Protein AF-A0A454VXP0-F1 (afdb_monomer)

pLDDT: mean 91.27, std 7.55, range [53.75, 98.75]

Secondary structure (DSSP, 8-state):
-HHHHTTPPEEEE--SS--BTTS--EE-S--TTS----EE--TTS--TTTTSTTEEEEEEE-GGGPBPTT--B-TTT--EEEE--BTTBPEEEEETTTEEEEE-SHHHHHHHHHHHHHHHHHH-TT--HHHHHHHHHHTSB-----S-TT--B-SSSBTTTBT-B--HHHHTT--PPPSS------------TT----------S--SPPPTT---------S-GGG-EEEEE-TTS-EEEEEE--

Structure (mmCIF, N/CA/C/O backbone):
data_AF-A0A454VXP0-F1
#
_entry.id   AF-A0A454VXP0-F1
#
loop_
_atom_site.group_PDB
_atom_site.id
_atom_site.type_symbol
_atom_site.label_atom_id
_atom_site.label_alt_id
_atom_site.label_comp_id
_atom_site.label_asym_id
_atom_site.label_entity_id
_atom_site.label_seq_id
_atom_site.pdbx_PDB_ins_code
_atom_site.Cartn_x
_atom_site.Cartn_y
_atom_site.Cartn_z
_atom_site.occupancy
_atom_site.B_iso_or_equiv
_atom_site.auth_seq_id
_atom_site.auth_comp_id
_atom_site.auth_asym_id
_atom_site.auth_atom_id
_atom_site.pdbx_PDB_model_num
ATOM 1 N N . GLU A 1 1 ? 8.766 -18.259 -0.118 1.00 77.62 1 GLU A N 1
ATOM 2 C CA . GLU A 1 1 ? 8.504 -19.615 0.426 1.00 77.62 1 GLU A CA 1
ATOM 3 C C . GLU A 1 1 ? 9.045 -19.854 1.839 1.00 77.62 1 GLU A C 1
ATOM 5 O O . GLU A 1 1 ? 8.234 -19.842 2.751 1.00 77.62 1 GLU A O 1
ATOM 10 N N . TYR A 1 2 ? 10.356 -20.029 2.088 1.00 86.75 2 TYR A N 1
ATOM 11 C CA . TYR A 1 2 ? 10.836 -20.343 3.456 1.00 86.75 2 TYR A CA 1
ATOM 12 C C . TYR A 1 2 ? 10.464 -19.274 4.499 1.00 86.75 2 TYR A C 1
ATOM 14 O O . TYR A 1 2 ? 9.885 -19.603 5.529 1.00 86.75 2 TYR A O 1
ATOM 22 N N . ALA A 1 3 ? 10.766 -17.998 4.228 1.00 87.19 3 ALA A N 1
ATOM 23 C CA . ALA A 1 3 ? 10.451 -16.898 5.146 1.00 87.19 3 ALA A CA 1
ATOM 24 C C . ALA A 1 3 ? 8.933 -16.751 5.372 1.00 87.19 3 ALA A C 1
ATOM 26 O O . ALA A 1 3 ? 8.483 -16.619 6.508 1.00 87.19 3 ALA A O 1
ATOM 27 N N . GLU A 1 4 ? 8.148 -16.884 4.302 1.00 88.25 4 GLU A N 1
ATOM 28 C CA . GLU A 1 4 ? 6.681 -16.854 4.339 1.00 88.25 4 GLU A CA 1
ATOM 29 C C . GLU A 1 4 ? 6.106 -17.987 5.199 1.00 88.25 4 GLU A C 1
ATOM 31 O O . GLU A 1 4 ? 5.281 -17.747 6.077 1.00 88.25 4 GLU A O 1
ATOM 36 N N . GLY A 1 5 ? 6.632 -19.209 5.058 1.00 87.50 5 GLY A N 1
ATOM 37 C CA . GLY A 1 5 ? 6.280 -20.350 5.909 1.00 87.50 5 GLY A CA 1
ATOM 38 C C . GLY A 1 5 ? 6.710 -20.201 7.375 1.00 87.50 5 GLY A C 1
ATOM 39 O O . GLY A 1 5 ? 6.268 -20.972 8.226 1.00 87.50 5 GLY A O 1
ATOM 40 N N . LYS A 1 6 ? 7.558 -19.215 7.693 1.00 91.88 6 LYS A N 1
ATOM 41 C CA . LYS A 1 6 ? 7.925 -18.820 9.063 1.00 91.88 6 LYS A CA 1
ATOM 42 C C . LYS A 1 6 ? 7.152 -17.594 9.562 1.00 91.88 6 LYS A C 1
ATOM 44 O O . LYS A 1 6 ? 7.479 -17.083 10.628 1.00 91.88 6 LYS A O 1
ATOM 49 N N . GLY A 1 7 ? 6.135 -17.140 8.827 1.00 91.69 7 GLY A N 1
ATOM 50 C CA . GLY A 1 7 ? 5.299 -16.005 9.219 1.00 91.69 7 GLY A CA 1
ATOM 51 C C . GLY A 1 7 ? 5.859 -14.638 8.820 1.00 91.69 7 GLY A C 1
ATOM 52 O O . GLY A 1 7 ? 5.381 -13.626 9.321 1.00 91.69 7 GLY A O 1
ATOM 53 N N . SER A 1 8 ? 6.857 -14.576 7.932 1.00 94.75 8 SER A N 1
ATOM 54 C CA . SER A 1 8 ? 7.420 -13.311 7.450 1.00 94.75 8 SER A CA 1
ATOM 55 C C . SER A 1 8 ? 6.786 -12.894 6.122 1.00 94.75 8 SER A C 1
ATOM 57 O O . SER A 1 8 ? 6.767 -13.671 5.168 1.00 94.75 8 SER A O 1
ATOM 59 N N . LEU A 1 9 ? 6.254 -11.672 6.066 1.00 96.38 9 LEU A N 1
ATOM 60 C CA . LEU A 1 9 ? 5.803 -11.042 4.828 1.00 96.38 9 LEU A CA 1
ATOM 61 C C . LEU A 1 9 ? 6.921 -10.166 4.261 1.00 96.38 9 LEU A C 1
ATOM 63 O O . LEU A 1 9 ? 7.476 -9.326 4.971 1.00 96.38 9 LEU A O 1
ATOM 67 N N . GLN A 1 10 ? 7.212 -10.316 2.969 1.00 97.31 10 GLN A N 1
ATOM 68 C CA . GLN A 1 10 ? 8.204 -9.489 2.290 1.00 97.31 10 GLN A CA 1
ATOM 69 C C . GLN A 1 10 ? 7.513 -8.363 1.534 1.00 97.31 10 GLN A C 1
ATOM 71 O O . GLN A 1 10 ? 6.583 -8.606 0.773 1.00 97.31 10 GLN A O 1
ATOM 76 N N . VAL A 1 11 ? 8.001 -7.141 1.721 1.00 98.06 11 VAL A N 1
ATOM 77 C CA . VAL A 1 11 ? 7.520 -5.942 1.033 1.00 98.06 11 VAL A CA 1
ATOM 78 C C . VAL A 1 11 ? 8.701 -5.335 0.291 1.00 98.06 11 VAL A C 1
ATOM 80 O O . VAL A 1 11 ? 9.737 -5.067 0.903 1.00 98.06 11 VAL A O 1
ATOM 83 N N . ALA A 1 12 ? 8.565 -5.148 -1.017 1.00 98.12 12 ALA A N 1
ATOM 84 C CA . ALA A 1 12 ? 9.640 -4.689 -1.879 1.00 98.12 12 ALA A CA 1
ATOM 85 C C . ALA A 1 12 ? 9.220 -3.485 -2.720 1.00 98.12 12 ALA A C 1
ATOM 87 O O . ALA A 1 12 ? 8.098 -3.368 -3.205 1.00 98.12 12 ALA A O 1
ATOM 88 N N . ALA A 1 13 ? 10.178 -2.590 -2.917 1.00 98.44 13 ALA A N 1
ATOM 89 C CA . ALA A 1 13 ? 10.044 -1.452 -3.802 1.00 98.44 13 ALA A CA 1
ATOM 90 C C . ALA A 1 13 ? 9.964 -1.924 -5.261 1.00 98.44 13 ALA A C 1
ATOM 92 O O . ALA A 1 13 ? 10.806 -2.707 -5.695 1.00 98.44 13 ALA A O 1
ATOM 93 N N . ALA A 1 14 ? 9.014 -1.403 -6.041 1.00 98.06 14 ALA A N 1
ATOM 94 C CA . ALA A 1 14 ? 8.911 -1.726 -7.468 1.00 98.06 14 ALA A CA 1
ATOM 95 C C . ALA A 1 14 ? 10.095 -1.191 -8.300 1.00 98.06 14 ALA A C 1
ATOM 97 O O . ALA A 1 14 ? 10.360 -1.688 -9.390 1.00 98.06 14 ALA A O 1
ATOM 98 N N . GLY A 1 15 ? 10.793 -0.162 -7.807 1.00 97.50 15 GLY A N 1
ATOM 99 C CA . GLY A 1 15 ? 11.932 0.477 -8.470 1.00 97.50 15 GLY A CA 1
ATOM 100 C C . GLY A 1 15 ? 11.607 1.865 -9.034 1.00 97.50 15 GLY A C 1
ATOM 101 O O . GLY A 1 15 ? 10.446 2.257 -9.160 1.00 97.50 15 GLY A O 1
ATOM 102 N N . ASN A 1 16 ? 12.657 2.630 -9.351 1.00 97.00 16 ASN A N 1
ATOM 103 C CA . ASN A 1 16 ? 12.579 4.074 -9.617 1.00 97.00 16 ASN A CA 1
ATOM 104 C C . ASN A 1 16 ? 12.975 4.458 -11.058 1.00 97.00 16 ASN A C 1
ATOM 106 O O . ASN A 1 16 ? 13.600 5.497 -11.273 1.00 97.00 16 ASN A O 1
ATOM 110 N N . SER A 1 17 ? 12.653 3.615 -12.040 1.00 94.12 17 SER A N 1
ATOM 111 C CA . SER A 1 17 ? 13.077 3.782 -13.439 1.00 94.12 17 SER A CA 1
ATOM 112 C C . SER A 1 17 ? 11.934 4.128 -14.397 1.00 94.12 17 SER A C 1
ATOM 114 O O . SER A 1 17 ? 12.169 4.232 -15.598 1.00 94.12 17 SER A O 1
ATOM 116 N N . ASN A 1 18 ? 10.706 4.317 -13.893 1.00 95.62 18 ASN A N 1
ATOM 117 C CA . ASN A 1 18 ? 9.487 4.493 -14.693 1.00 95.62 18 ASN A CA 1
ATOM 118 C C . ASN A 1 18 ? 9.337 3.383 -15.752 1.00 95.62 18 ASN A C 1
ATOM 120 O O . ASN A 1 18 ? 8.937 3.635 -16.890 1.00 95.62 18 ASN A O 1
ATOM 124 N N . TYR A 1 19 ? 9.714 2.164 -15.368 1.00 93.81 19 TYR A N 1
ATOM 125 C CA . TYR A 1 19 ? 9.777 0.995 -16.234 1.00 93.81 19 TYR A CA 1
ATOM 126 C C . TYR A 1 19 ? 8.509 0.143 -16.109 1.00 93.81 19 TYR A C 1
ATOM 128 O O . TYR A 1 19 ? 7.967 0.010 -15.010 1.00 93.81 19 TYR A O 1
ATOM 136 N N . ASP A 1 20 ? 8.050 -0.429 -17.229 1.00 95.12 20 ASP A N 1
ATOM 137 C CA . ASP A 1 20 ? 6.927 -1.373 -17.256 1.00 95.12 20 ASP A CA 1
ATOM 138 C C . ASP A 1 20 ? 7.434 -2.796 -16.980 1.00 95.12 20 ASP A C 1
ATOM 140 O O . ASP A 1 20 ? 7.922 -3.487 -17.876 1.00 95.12 20 ASP A O 1
ATOM 144 N N . LEU A 1 21 ? 7.313 -3.236 -15.729 1.00 94.62 21 LEU A N 1
ATOM 145 C CA . LEU A 1 21 ? 7.716 -4.567 -15.278 1.00 94.62 21 LEU A CA 1
ATOM 146 C C . LEU A 1 21 ? 6.912 -5.685 -15.960 1.00 94.62 21 LEU A C 1
ATOM 148 O O . LEU A 1 21 ? 7.423 -6.796 -16.111 1.00 94.62 21 LEU A O 1
ATOM 152 N N . ALA A 1 22 ? 5.688 -5.390 -16.419 1.00 93.81 22 ALA A N 1
ATOM 153 C CA . ALA A 1 22 ? 4.828 -6.356 -17.097 1.00 93.81 22 ALA A CA 1
ATOM 154 C C . ALA A 1 22 ? 5.147 -6.502 -18.596 1.00 93.81 22 ALA A C 1
ATOM 156 O O . ALA A 1 22 ? 4.713 -7.475 -19.211 1.00 93.81 22 ALA A O 1
ATOM 157 N N . ASN A 1 23 ? 5.887 -5.565 -19.199 1.00 91.50 23 ASN A N 1
ATOM 158 C CA . ASN A 1 23 ? 6.225 -5.579 -20.627 1.00 91.50 23 ASN A CA 1
ATOM 159 C C . ASN A 1 23 ? 7.696 -5.205 -20.852 1.00 91.50 23 ASN A C 1
ATOM 161 O O . ASN A 1 23 ? 8.014 -4.200 -21.497 1.00 91.50 23 ASN A O 1
ATOM 165 N N . LYS A 1 24 ? 8.607 -6.033 -20.332 1.00 88.25 24 LYS A N 1
ATOM 166 C CA . LYS A 1 24 ? 10.049 -5.816 -20.486 1.00 88.25 24 LYS A CA 1
ATOM 167 C C . LYS A 1 24 ? 10.479 -6.089 -21.926 1.00 88.25 24 LYS A C 1
ATOM 169 O O . LYS A 1 24 ? 10.074 -7.089 -22.518 1.00 88.25 24 LYS A O 1
ATOM 174 N N . THR A 1 25 ? 11.302 -5.206 -22.487 1.00 85.12 25 THR A N 1
ATOM 175 C CA . THR A 1 25 ? 11.750 -5.313 -23.891 1.00 85.12 25 THR A CA 1
ATOM 176 C C . THR A 1 25 ? 13.249 -5.108 -24.053 1.00 85.12 25 THR A C 1
ATOM 178 O O . THR A 1 25 ? 13.915 -5.898 -24.720 1.00 85.12 25 THR A O 1
ATOM 181 N N . THR A 1 26 ? 13.803 -4.084 -23.409 1.00 86.38 26 THR A N 1
ATOM 182 C CA . THR A 1 26 ? 15.213 -3.719 -23.562 1.00 86.38 26 THR A CA 1
ATOM 183 C C . THR A 1 26 ? 15.815 -3.329 -22.220 1.00 86.38 26 THR A C 1
ATOM 185 O O . THR A 1 26 ? 15.165 -2.660 -21.415 1.00 86.38 26 THR A O 1
ATOM 188 N N . ASP A 1 27 ? 17.067 -3.726 -22.012 1.00 84.38 27 ASP A N 1
ATOM 189 C CA . ASP A 1 27 ? 17.951 -3.238 -20.958 1.00 84.38 27 ASP A CA 1
ATOM 190 C C . ASP A 1 27 ? 19.165 -2.570 -21.612 1.00 84.38 27 ASP A C 1
ATOM 192 O O . ASP A 1 27 ? 19.830 -3.149 -22.473 1.00 84.38 27 ASP A O 1
ATOM 196 N N . THR A 1 28 ? 19.413 -1.321 -21.233 1.00 86.44 28 THR A N 1
ATOM 197 C CA . THR A 1 28 ? 20.521 -0.494 -21.731 1.00 86.44 28 THR A CA 1
ATOM 198 C C . THR A 1 28 ? 21.449 -0.033 -20.612 1.00 86.44 28 THR A C 1
ATOM 200 O O . THR A 1 28 ? 22.389 0.710 -20.876 1.00 86.44 28 THR A O 1
ATOM 203 N N .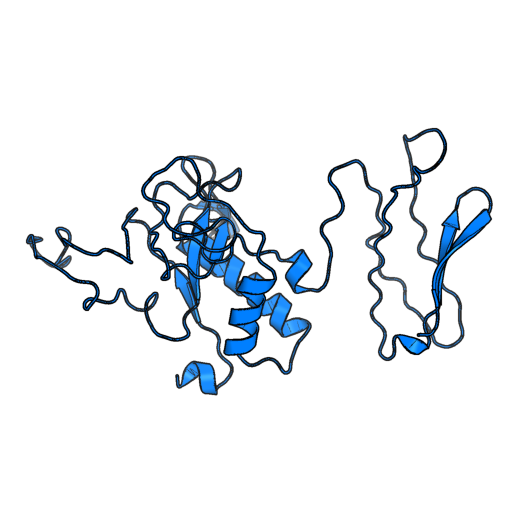 ALA A 1 29 ? 21.155 -0.394 -19.361 1.00 84.88 29 ALA A N 1
ATOM 204 C CA . ALA A 1 29 ? 21.832 0.130 -18.176 1.00 84.88 29 ALA A CA 1
ATOM 205 C C . ALA A 1 29 ? 22.891 -0.832 -17.629 1.00 84.88 29 ALA A C 1
ATOM 207 O O . ALA A 1 29 ? 23.720 -0.441 -16.811 1.00 84.88 29 ALA A O 1
ATOM 208 N N . SER A 1 30 ? 22.871 -2.080 -18.090 1.00 84.62 30 SER A N 1
ATOM 209 C CA . SER A 1 30 ? 23.723 -3.138 -17.572 1.00 84.62 30 SER A CA 1
ATOM 210 C C . SER A 1 30 ? 24.830 -3.560 -18.554 1.00 84.62 30 SER A C 1
ATOM 212 O O . SER A 1 30 ? 24.646 -3.495 -19.773 1.00 84.62 30 SER A O 1
ATOM 214 N N . PRO A 1 31 ? 25.926 -4.160 -18.060 1.00 87.19 31 PRO A N 1
ATOM 215 C CA . PRO A 1 31 ? 26.241 -4.304 -16.640 1.00 87.19 31 PRO A CA 1
ATOM 216 C C . PRO A 1 31 ? 26.643 -2.951 -16.030 1.00 87.19 31 PRO A C 1
ATOM 218 O O . PRO A 1 31 ? 27.123 -2.064 -16.728 1.00 87.19 31 PRO A O 1
ATOM 221 N N . ASN A 1 32 ? 26.405 -2.781 -14.731 1.00 83.31 32 ASN A N 1
ATOM 222 C CA . ASN A 1 32 ? 26.700 -1.540 -14.006 1.00 83.31 32 ASN A CA 1
ATOM 223 C C . ASN A 1 32 ? 28.115 -1.514 -13.395 1.00 83.31 32 ASN A C 1
ATOM 225 O O . ASN A 1 32 ? 28.460 -0.572 -12.685 1.00 83.31 32 ASN A O 1
ATOM 229 N N . ASP A 1 33 ? 28.920 -2.540 -13.670 1.00 89.25 33 ASP A N 1
ATOM 230 C CA . ASP A 1 33 ? 30.324 -2.674 -13.272 1.00 89.25 33 ASP A CA 1
ATOM 231 C C . ASP A 1 33 ? 31.306 -2.361 -14.420 1.00 89.25 33 ASP A C 1
ATOM 233 O O . ASP A 1 33 ? 32.522 -2.360 -14.224 1.00 89.25 33 ASP A O 1
ATOM 237 N N . SER A 1 34 ? 30.790 -2.105 -15.626 1.00 90.62 34 SER A N 1
ATOM 238 C CA . SER A 1 34 ? 31.565 -1.847 -16.841 1.00 90.62 34 SER A CA 1
ATOM 239 C C . SER A 1 34 ? 30.723 -1.060 -17.857 1.00 90.62 34 SER A C 1
ATOM 241 O O . SER A 1 34 ? 29.822 -0.319 -17.469 1.00 90.62 34 SER A O 1
ATOM 243 N N . THR A 1 35 ? 31.047 -1.119 -19.153 1.00 90.62 35 THR A N 1
ATOM 244 C CA . THR A 1 35 ? 30.302 -0.383 -20.183 1.00 90.62 35 THR A CA 1
ATOM 245 C C . THR A 1 35 ? 28.947 -1.046 -20.431 1.00 90.62 35 THR A C 1
ATOM 247 O O . THR A 1 35 ? 28.923 -2.201 -20.867 1.00 90.62 35 THR A O 1
ATOM 250 N N . PRO A 1 36 ? 27.825 -0.332 -20.227 1.00 91.56 36 PRO A N 1
ATOM 251 C CA . PRO A 1 36 ? 26.515 -0.885 -20.511 1.00 91.56 36 PRO A CA 1
ATOM 252 C C . PRO A 1 36 ? 26.361 -1.262 -21.982 1.00 91.56 36 PRO A C 1
ATOM 254 O O . PRO A 1 36 ? 26.823 -0.555 -22.881 1.00 91.56 36 PRO A O 1
ATOM 257 N N . VAL A 1 37 ? 25.669 -2.367 -22.230 1.00 89.94 37 VAL A N 1
ATOM 258 C CA . VAL A 1 37 ? 25.335 -2.845 -23.572 1.00 89.94 37 VAL A CA 1
ATOM 259 C C . VAL A 1 37 ? 23.829 -2.982 -23.703 1.00 89.94 37 VAL A C 1
ATOM 261 O O . VAL A 1 37 ? 23.143 -3.388 -22.767 1.00 89.94 37 VAL A O 1
ATOM 264 N N . THR A 1 38 ? 23.311 -2.667 -24.888 1.00 89.31 38 THR A N 1
ATOM 265 C CA . THR A 1 38 ? 21.891 -2.874 -25.183 1.00 89.31 38 THR A CA 1
ATOM 266 C C . THR A 1 38 ? 21.621 -4.358 -25.374 1.00 89.31 38 THR A C 1
ATOM 268 O O . THR A 1 38 ? 22.241 -5.002 -26.220 1.00 89.31 38 THR A O 1
ATOM 271 N N . ARG A 1 39 ? 20.672 -4.893 -24.612 1.00 87.75 39 ARG A N 1
ATOM 272 C CA . ARG A 1 39 ? 20.210 -6.276 -24.724 1.00 87.75 39 ARG A CA 1
ATOM 273 C C . ARG A 1 39 ? 18.689 -6.324 -24.749 1.00 87.75 39 ARG A C 1
ATOM 275 O O . ARG A 1 39 ? 18.022 -5.536 -24.080 1.00 87.75 39 ARG A O 1
ATOM 282 N N . THR A 1 40 ? 18.145 -7.280 -25.489 1.00 87.50 40 THR A N 1
ATOM 283 C CA . THR A 1 40 ? 16.721 -7.606 -25.415 1.00 87.50 40 THR A CA 1
ATOM 284 C C . THR A 1 40 ? 16.474 -8.430 -24.161 1.00 87.50 40 THR A C 1
ATOM 286 O O . THR A 1 40 ? 17.128 -9.452 -23.950 1.00 87.50 40 THR A O 1
ATOM 289 N N . ILE A 1 41 ? 15.526 -7.992 -23.342 1.00 87.94 41 ILE A N 1
ATOM 290 C CA . ILE A 1 41 ? 15.028 -8.758 -22.201 1.00 87.94 41 ILE A CA 1
ATOM 291 C C . ILE A 1 41 ? 13.554 -9.066 -22.408 1.00 87.94 41 ILE A C 1
ATOM 293 O O . ILE A 1 41 ? 12.850 -8.373 -23.135 1.00 87.94 41 ILE A O 1
ATOM 297 N N . THR A 1 42 ? 13.099 -10.137 -21.776 1.00 86.94 42 THR A N 1
ATOM 298 C CA . THR A 1 42 ? 11.688 -10.521 -21.741 1.00 86.94 42 THR A CA 1
ATOM 299 C C . THR A 1 42 ? 11.251 -10.613 -20.285 1.00 86.94 42 THR A C 1
ATOM 301 O O . THR A 1 42 ? 12.082 -10.531 -19.380 1.00 86.94 42 THR A O 1
ATOM 304 N N . ASN A 1 43 ? 9.969 -10.869 -20.042 1.00 85.06 43 ASN A N 1
ATOM 305 C CA . ASN A 1 43 ? 9.454 -11.095 -18.690 1.00 85.06 43 ASN A CA 1
ATOM 306 C C . ASN A 1 43 ? 10.032 -12.352 -18.008 1.00 85.06 43 ASN A C 1
ATOM 308 O O . ASN A 1 43 ? 9.811 -12.543 -16.819 1.00 85.06 43 ASN A O 1
ATOM 312 N N . ALA A 1 44 ? 10.799 -13.190 -18.721 1.00 84.44 44 ALA A N 1
ATOM 313 C CA . ALA A 1 44 ? 11.603 -14.242 -18.095 1.00 84.44 44 ALA A CA 1
ATOM 314 C C . ALA A 1 44 ? 12.742 -13.673 -17.223 1.00 84.44 44 ALA A C 1
ATOM 316 O O . ALA A 1 44 ? 13.243 -14.358 -16.335 1.00 84.44 44 ALA A O 1
ATOM 317 N N . CYS A 1 45 ? 13.157 -12.427 -17.472 1.00 85.44 45 CYS A N 1
ATOM 318 C CA . CYS A 1 45 ? 14.053 -11.681 -16.601 1.00 85.44 45 CYS A CA 1
ATOM 319 C C . CYS A 1 45 ? 13.212 -11.000 -15.515 1.00 85.44 45 CYS A C 1
ATOM 321 O O . CYS A 1 45 ? 12.571 -9.975 -15.758 1.00 85.44 45 CYS A O 1
ATOM 323 N N . ILE A 1 46 ? 13.172 -11.629 -14.344 1.00 87.50 46 ILE A N 1
ATOM 324 C CA . ILE A 1 46 ? 12.484 -11.104 -13.165 1.00 87.50 46 ILE A CA 1
ATOM 325 C C . ILE A 1 46 ? 13.387 -10.127 -12.404 1.00 87.50 46 ILE A C 1
ATOM 327 O O . ILE A 1 46 ? 14.578 -10.383 -12.216 1.00 87.50 46 ILE A O 1
ATOM 331 N N . ASP A 1 47 ? 12.813 -9.016 -11.961 1.00 89.06 47 ASP A N 1
ATOM 332 C CA . ASP A 1 47 ? 13.426 -8.019 -11.094 1.00 89.06 47 ASP A CA 1
ATOM 333 C C . ASP A 1 47 ? 13.299 -8.488 -9.641 1.00 89.06 47 ASP A C 1
ATOM 335 O O . ASP A 1 47 ? 12.226 -8.491 -9.032 1.00 89.06 47 ASP A O 1
ATOM 339 N N . ILE A 1 48 ? 14.408 -8.981 -9.098 1.00 90.88 48 ILE A N 1
ATOM 340 C CA . ILE A 1 48 ? 14.469 -9.550 -7.754 1.00 90.88 48 ILE A CA 1
ATOM 341 C C . ILE A 1 48 ? 14.832 -8.437 -6.757 1.00 90.88 48 ILE A C 1
ATOM 343 O O . ILE A 1 48 ? 15.786 -7.697 -6.990 1.00 90.88 48 ILE A O 1
ATOM 347 N N . PRO A 1 49 ? 14.155 -8.360 -5.595 1.00 92.62 49 PRO A N 1
ATOM 348 C CA . PRO A 1 49 ? 13.185 -9.332 -5.082 1.00 92.62 49 PRO A CA 1
ATOM 349 C C . PRO A 1 49 ? 11.730 -9.059 -5.468 1.00 92.62 49 PRO A C 1
ATOM 351 O O . PRO A 1 49 ? 10.878 -9.863 -5.114 1.00 92.62 49 PRO A O 1
ATOM 354 N N . THR A 1 50 ? 11.442 -7.944 -6.137 1.00 92.31 50 THR A N 1
ATOM 355 C CA . THR A 1 50 ? 10.080 -7.412 -6.277 1.00 92.31 50 THR A CA 1
ATOM 356 C C . THR A 1 50 ? 9.142 -8.385 -7.003 1.00 92.31 50 THR A C 1
ATOM 358 O O . THR A 1 50 ? 8.064 -8.674 -6.511 1.00 92.31 50 THR A O 1
ATOM 361 N N . GLU A 1 51 ? 9.597 -9.036 -8.073 1.00 94.00 51 GLU A N 1
ATOM 362 C CA . GLU A 1 51 ? 8.783 -9.973 -8.862 1.00 94.00 51 GLU A CA 1
ATOM 363 C C . GLU A 1 51 ? 8.823 -11.429 -8.358 1.00 94.00 51 GLU A C 1
ATOM 365 O O . GLU A 1 51 ? 8.380 -12.346 -9.055 1.00 94.00 51 GLU A O 1
ATOM 370 N N . LEU A 1 52 ? 9.369 -11.686 -7.163 1.00 93.81 52 LEU A N 1
ATOM 371 C CA . LEU A 1 52 ? 9.339 -13.031 -6.585 1.00 93.81 52 LEU A CA 1
ATOM 372 C C . LEU A 1 52 ? 7.942 -13.378 -6.040 1.00 93.81 52 LEU A C 1
ATOM 374 O O . LEU A 1 52 ? 7.307 -12.543 -5.393 1.00 93.81 52 LEU A O 1
ATOM 378 N N . PRO A 1 53 ? 7.484 -14.638 -6.186 1.00 91.50 53 PRO A N 1
ATOM 379 C CA . PRO A 1 53 ? 6.225 -15.078 -5.595 1.00 91.50 53 PRO A CA 1
ATOM 380 C C . PRO A 1 53 ? 6.156 -14.812 -4.086 1.00 91.50 53 PRO A C 1
ATOM 382 O O . PRO A 1 53 ? 7.074 -15.149 -3.332 1.00 91.50 53 PRO A O 1
ATOM 385 N N . GLY A 1 54 ? 5.037 -14.231 -3.654 1.00 91.25 54 GLY A N 1
ATOM 386 C CA . GLY A 1 54 ? 4.740 -13.941 -2.251 1.00 91.25 54 GLY A CA 1
ATOM 387 C C . GLY A 1 54 ? 5.290 -12.607 -1.728 1.00 91.25 54 GLY A C 1
ATOM 388 O O . GLY A 1 54 ? 4.948 -12.220 -0.608 1.00 91.25 54 GLY A O 1
ATOM 389 N N . VAL A 1 55 ? 6.095 -11.892 -2.520 1.00 96.38 55 VAL A N 1
ATOM 390 C CA . VAL A 1 55 ? 6.555 -10.532 -2.210 1.00 96.38 55 VAL A CA 1
ATOM 391 C C . VAL A 1 55 ? 5.469 -9.524 -2.581 1.00 96.38 55 VAL A C 1
ATOM 393 O O . VAL A 1 55 ? 4.866 -9.637 -3.639 1.00 96.38 55 VAL A O 1
ATOM 396 N N . VAL A 1 56 ? 5.226 -8.544 -1.710 1.00 98.19 56 VAL A N 1
ATOM 397 C CA . VAL A 1 56 ? 4.350 -7.401 -1.994 1.00 98.19 56 VAL A CA 1
ATOM 398 C C . VAL A 1 56 ? 5.144 -6.350 -2.761 1.00 98.19 56 VAL A C 1
ATOM 400 O O . VAL A 1 56 ? 6.028 -5.706 -2.189 1.00 98.19 56 VAL A O 1
ATOM 403 N N . THR A 1 57 ? 4.822 -6.162 -4.034 1.00 98.44 57 THR A N 1
ATOM 404 C CA . THR A 1 57 ? 5.441 -5.173 -4.920 1.00 98.44 57 THR A CA 1
ATOM 405 C C . THR A 1 57 ? 4.773 -3.814 -4.759 1.00 98.44 57 THR A C 1
ATOM 407 O O . THR A 1 57 ? 3.584 -3.647 -5.043 1.00 98.44 57 THR A O 1
ATOM 410 N N . VAL A 1 58 ? 5.554 -2.816 -4.342 1.00 98.75 58 VAL A N 1
ATOM 411 C CA . VAL A 1 58 ? 5.044 -1.498 -3.952 1.00 98.75 58 VAL A CA 1
ATOM 412 C C . VAL A 1 58 ? 5.403 -0.418 -4.965 1.00 98.75 58 VAL A C 1
ATOM 414 O O . VAL A 1 58 ? 6.575 -0.055 -5.125 1.00 98.75 58 VAL A O 1
ATOM 417 N N . ALA A 1 59 ? 4.376 0.165 -5.582 1.00 98.69 59 ALA A N 1
ATOM 418 C CA . ALA A 1 59 ? 4.503 1.385 -6.373 1.00 98.69 59 ALA A CA 1
ATOM 419 C C . ALA A 1 59 ? 4.498 2.642 -5.485 1.00 98.69 59 ALA A C 1
ATOM 421 O O . ALA A 1 59 ? 3.911 2.679 -4.400 1.00 98.69 59 ALA A O 1
ATOM 422 N N . ALA A 1 60 ? 5.140 3.705 -5.965 1.00 98.75 60 ALA A N 1
ATOM 423 C CA . ALA A 1 60 ? 5.151 5.001 -5.302 1.00 98.75 60 ALA A CA 1
ATOM 424 C C . ALA A 1 60 ? 4.091 5.929 -5.895 1.00 98.75 60 ALA A C 1
ATOM 426 O O . ALA A 1 60 ? 4.002 6.099 -7.113 1.00 98.75 60 ALA A O 1
ATOM 427 N N . GLN A 1 61 ? 3.354 6.605 -5.017 1.00 97.44 61 GLN A N 1
ATOM 428 C CA . GLN A 1 61 ? 2.519 7.750 -5.369 1.00 97.44 61 GLN A CA 1
ATOM 429 C C . GLN A 1 61 ? 3.046 9.037 -4.725 1.00 97.44 61 GLN A C 1
ATOM 431 O O . GLN A 1 61 ? 3.592 9.027 -3.615 1.00 97.44 61 GLN A O 1
ATOM 436 N N . GLY A 1 62 ? 2.884 10.145 -5.442 1.00 94.75 62 GLY A N 1
ATOM 437 C CA . GLY A 1 62 ? 3.194 11.487 -4.966 1.00 94.75 62 GLY A CA 1
ATOM 438 C C . GLY A 1 62 ? 2.025 12.133 -4.221 1.00 94.75 62 GLY A C 1
ATOM 439 O O . GLY A 1 62 ? 0.986 11.515 -3.962 1.00 94.75 62 GLY A O 1
ATOM 440 N N . ASN A 1 63 ? 2.186 13.418 -3.904 1.00 88.06 63 ASN A N 1
ATOM 441 C CA . ASN A 1 63 ? 1.102 14.221 -3.346 1.00 88.06 63 ASN A CA 1
ATOM 442 C C . ASN A 1 63 ? -0.100 14.259 -4.313 1.00 88.06 63 ASN A C 1
ATOM 444 O O . ASN A 1 63 ? 0.073 14.342 -5.528 1.00 88.06 63 ASN A O 1
ATOM 448 N N . GLY A 1 64 ? -1.322 14.172 -3.784 1.00 84.62 64 GLY A N 1
ATOM 449 C CA . GLY A 1 64 ? -2.549 14.085 -4.590 1.00 84.62 64 GLY A CA 1
ATOM 450 C C . GLY A 1 64 ? -2.869 12.692 -5.153 1.00 84.62 64 GLY A C 1
ATOM 451 O O . GLY A 1 64 ? -3.878 12.540 -5.836 1.00 84.62 64 GLY A O 1
ATOM 452 N N . GLY A 1 65 ? -2.060 11.667 -4.853 1.00 89.81 65 GLY A N 1
ATOM 453 C CA . GLY A 1 65 ? -2.363 10.269 -5.192 1.00 89.81 65 GLY A CA 1
ATOM 454 C C . GLY A 1 65 ? -2.071 9.872 -6.642 1.00 89.81 65 GLY A C 1
ATOM 455 O O . GLY A 1 65 ? -2.483 8.800 -7.073 1.00 89.81 65 GLY A O 1
ATOM 456 N N . ALA A 1 66 ? -1.361 10.708 -7.401 1.00 94.88 66 ALA A N 1
ATOM 457 C CA . ALA A 1 66 ? -0.855 10.333 -8.718 1.00 94.88 66 ALA A CA 1
ATOM 458 C C . ALA A 1 66 ? 0.356 9.396 -8.587 1.00 94.88 66 ALA A C 1
ATOM 460 O O . ALA A 1 66 ? 1.163 9.558 -7.666 1.00 94.88 66 ALA A O 1
ATOM 461 N N . LYS A 1 67 ? 0.525 8.452 -9.526 1.00 97.25 67 LYS A N 1
ATOM 462 C CA . LYS A 1 67 ? 1.746 7.635 -9.606 1.00 97.25 67 LYS A CA 1
ATOM 463 C C . LYS A 1 67 ? 2.951 8.569 -9.695 1.00 97.25 67 LYS A C 1
ATOM 465 O O . LYS A 1 67 ? 2.978 9.441 -10.562 1.00 97.25 67 LYS A O 1
ATOM 470 N N . ALA A 1 68 ? 3.947 8.357 -8.842 1.00 98.19 68 ALA A N 1
ATOM 471 C CA . ALA A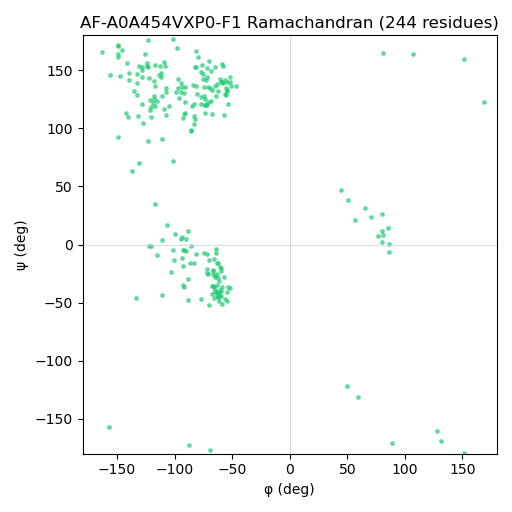 1 68 ? 5.172 9.133 -8.889 1.00 98.19 68 ALA A CA 1
ATOM 472 C C . ALA A 1 68 ? 5.855 8.954 -10.253 1.00 98.19 68 ALA A C 1
ATOM 474 O O . ALA A 1 68 ? 5.886 7.847 -10.813 1.00 98.19 68 ALA A O 1
ATOM 475 N N . SER A 1 69 ? 6.400 10.043 -10.789 1.00 97.19 69 SER A N 1
ATOM 476 C CA . SER A 1 69 ? 7.007 10.100 -12.122 1.00 97.19 69 SER A CA 1
ATOM 477 C C . SER A 1 69 ? 8.049 8.999 -12.364 1.00 97.19 69 SER A C 1
ATOM 479 O O . SER A 1 69 ? 8.069 8.397 -13.437 1.00 97.19 69 SER A O 1
ATOM 481 N N . TYR A 1 70 ? 8.837 8.667 -11.339 1.00 97.56 70 TYR A N 1
ATOM 482 C CA . TYR A 1 70 ? 9.889 7.650 -11.367 1.00 97.56 70 TYR A CA 1
ATOM 483 C C . TYR A 1 70 ? 9.403 6.223 -11.066 1.00 97.56 70 TYR A C 1
ATOM 485 O O . TYR A 1 70 ? 10.146 5.281 -11.316 1.00 97.56 70 TYR A O 1
ATOM 493 N N . SER A 1 71 ? 8.206 6.022 -10.502 1.00 98.38 71 SER A N 1
ATOM 494 C CA . SER A 1 71 ? 7.792 4.687 -10.044 1.00 98.38 71 SER A CA 1
ATOM 495 C C . SER A 1 71 ? 7.693 3.727 -11.221 1.00 98.38 71 SER A C 1
ATOM 497 O O . SER A 1 71 ? 6.972 4.014 -12.186 1.00 98.38 71 SER A O 1
ATOM 499 N N . ASN A 1 72 ? 8.350 2.575 -11.108 1.00 97.94 72 ASN A N 1
ATOM 500 C CA . ASN A 1 72 ? 8.046 1.423 -11.943 1.00 97.94 72 ASN A CA 1
ATOM 501 C C . ASN A 1 72 ? 6.571 1.037 -11.773 1.00 97.94 72 ASN A C 1
ATOM 503 O O . ASN A 1 72 ? 5.930 1.362 -10.766 1.00 97.94 72 ASN A O 1
ATOM 507 N N . PHE A 1 73 ? 6.031 0.408 -12.807 1.00 98.00 73 PHE A N 1
ATOM 508 C CA . PHE A 1 73 ? 4.628 0.043 -12.925 1.00 98.00 73 PHE A CA 1
ATOM 509 C C . PHE A 1 73 ? 4.515 -1.283 -13.682 1.00 98.00 73 PHE A C 1
ATOM 511 O O . PHE A 1 73 ? 5.487 -1.749 -14.263 1.00 98.00 73 PHE A O 1
ATOM 518 N N . GLY A 1 74 ? 3.346 -1.909 -13.678 1.00 97.06 74 GLY A N 1
ATOM 519 C CA . GLY A 1 74 ? 3.131 -3.157 -14.404 1.00 97.06 74 GLY A CA 1
ATOM 520 C C . GLY A 1 74 ? 1.817 -3.810 -14.016 1.00 97.06 74 GLY A C 1
ATOM 521 O O . GLY A 1 74 ? 1.566 -4.081 -12.841 1.00 97.06 74 GLY A O 1
ATOM 522 N N . ASN A 1 75 ? 0.949 -4.048 -15.000 1.00 96.56 75 ASN A N 1
ATOM 523 C CA . ASN A 1 75 ? -0.343 -4.679 -14.749 1.00 96.56 75 ASN A CA 1
ATOM 524 C C . ASN A 1 75 ? -0.153 -6.143 -14.345 1.00 96.56 75 ASN A C 1
ATOM 526 O O . ASN A 1 75 ? 0.447 -6.912 -15.091 1.00 96.56 75 ASN A O 1
ATOM 530 N N . GLY A 1 76 ? -0.671 -6.510 -13.173 1.00 94.62 76 GLY A N 1
ATOM 531 C CA . GLY A 1 76 ? -0.444 -7.827 -12.576 1.00 94.62 76 GLY A CA 1
ATOM 532 C C . GLY A 1 76 ? 0.932 -8.004 -11.924 1.00 94.62 76 GLY A C 1
ATOM 533 O O . GLY A 1 76 ? 1.236 -9.120 -11.523 1.00 94.62 76 GLY A O 1
ATOM 534 N N . VAL A 1 77 ? 1.739 -6.938 -11.822 1.00 96.69 77 VAL A N 1
ATOM 535 C CA . VAL A 1 77 ? 3.024 -6.939 -11.099 1.00 96.69 77 VAL A CA 1
ATOM 536 C C . VAL A 1 77 ? 2.955 -6.075 -9.842 1.00 96.69 77 VAL A C 1
ATOM 538 O O . VAL A 1 77 ? 3.432 -6.490 -8.798 1.00 96.69 77 VAL A O 1
ATOM 541 N N . ILE A 1 78 ? 2.357 -4.882 -9.920 1.00 98.31 78 ILE A N 1
ATOM 542 C CA . ILE A 1 78 ? 2.147 -4.039 -8.734 1.00 98.31 78 ILE A CA 1
ATOM 543 C C . ILE A 1 78 ? 1.004 -4.615 -7.894 1.00 98.31 78 ILE A C 1
ATOM 545 O O . ILE A 1 78 ? -0.097 -4.802 -8.417 1.00 98.31 78 ILE A O 1
ATOM 549 N N . ASP A 1 79 ? 1.246 -4.823 -6.600 1.00 98.38 79 ASP A N 1
ATOM 550 C CA . ASP A 1 79 ? 0.220 -5.277 -5.655 1.00 98.38 79 ASP A CA 1
ATOM 551 C C . ASP A 1 79 ? -0.533 -4.098 -5.041 1.00 98.38 79 ASP A C 1
ATOM 553 O O . ASP A 1 79 ? -1.760 -4.080 -5.035 1.00 98.38 79 ASP A O 1
ATOM 557 N N . VAL A 1 80 ? 0.196 -3.087 -4.562 1.00 98.62 80 VAL A N 1
ATOM 558 C CA . VAL A 1 80 ? -0.365 -1.884 -3.929 1.00 98.62 80 VAL A CA 1
ATOM 559 C C . VAL A 1 80 ? 0.530 -0.666 -4.164 1.00 98.62 80 VAL A C 1
ATOM 561 O O . VAL A 1 80 ? 1.724 -0.778 -4.456 1.00 98.62 80 VAL A O 1
ATOM 564 N N . ALA A 1 81 ? -0.035 0.525 -3.988 1.00 98.62 81 ALA A N 1
ATOM 565 C CA . ALA A 1 81 ? 0.694 1.785 -3.963 1.00 98.62 81 ALA A CA 1
ATOM 566 C C . ALA A 1 81 ? 0.756 2.389 -2.557 1.00 98.62 81 ALA A C 1
ATOM 568 O O . ALA A 1 81 ? -0.123 2.192 -1.717 1.00 98.62 81 ALA A O 1
ATOM 569 N N . ALA A 1 82 ? 1.794 3.182 -2.309 1.00 98.56 82 ALA A N 1
ATOM 570 C CA . ALA A 1 82 ? 1.940 3.931 -1.068 1.00 98.56 82 ALA A CA 1
ATOM 571 C C . ALA A 1 82 ? 2.692 5.254 -1.280 1.00 98.56 82 ALA A C 1
ATOM 573 O O . ALA A 1 82 ? 3.329 5.443 -2.324 1.00 98.56 82 ALA A O 1
ATOM 574 N N . PRO A 1 83 ? 2.626 6.195 -0.317 1.00 98.12 83 PRO A N 1
ATOM 575 C CA . PRO A 1 83 ? 3.339 7.463 -0.407 1.00 98.12 83 PRO A CA 1
ATOM 576 C C . PRO A 1 83 ? 4.849 7.259 -0.580 1.00 98.12 83 PRO A C 1
ATOM 578 O O . PRO A 1 83 ? 5.543 6.803 0.325 1.00 98.12 83 PRO A O 1
ATOM 581 N N . GLY A 1 84 ? 5.355 7.615 -1.758 1.00 98.00 84 GLY A N 1
ATOM 582 C CA . GLY A 1 84 ? 6.786 7.637 -2.063 1.00 98.00 84 GLY A CA 1
ATOM 583 C C . GLY A 1 84 ? 7.312 9.039 -2.346 1.00 98.00 84 GLY A C 1
ATOM 584 O O . GLY A 1 84 ? 8.521 9.217 -2.421 1.00 98.00 84 GLY A O 1
ATOM 585 N N . GLY A 1 85 ? 6.425 10.032 -2.479 1.00 97.81 85 GLY A N 1
ATOM 586 C CA . GLY A 1 85 ? 6.776 11.403 -2.852 1.00 97.81 85 GLY A CA 1
ATOM 587 C C . GLY A 1 85 ? 6.979 11.574 -4.358 1.00 97.81 85 GLY A C 1
ATOM 588 O O . GLY A 1 85 ? 7.089 10.595 -5.095 1.00 97.81 85 GLY A O 1
ATOM 589 N N . ASP A 1 86 ? 6.997 12.814 -4.841 1.00 97.12 86 ASP A N 1
ATOM 590 C CA . ASP A 1 86 ? 7.340 13.126 -6.234 1.00 97.12 86 ASP A CA 1
ATOM 591 C C . ASP A 1 86 ? 7.843 14.567 -6.377 1.00 97.12 86 ASP A C 1
ATOM 593 O O . ASP A 1 86 ? 7.378 15.473 -5.680 1.00 97.12 86 ASP A O 1
ATOM 597 N N . GLY A 1 87 ? 8.791 14.792 -7.289 1.00 93.25 87 GLY A N 1
ATOM 598 C CA . GLY A 1 87 ? 9.404 16.103 -7.507 1.00 93.25 87 GLY A CA 1
ATOM 599 C C . GLY A 1 87 ? 9.893 16.753 -6.204 1.00 93.25 87 GLY A C 1
ATOM 600 O O . GLY A 1 87 ? 10.705 16.181 -5.478 1.00 93.25 87 GLY A O 1
ATOM 601 N N . SER A 1 88 ? 9.391 17.952 -5.897 1.00 91.88 88 SER A N 1
ATOM 602 C CA . SER A 1 88 ? 9.702 18.686 -4.659 1.00 91.88 88 SER A CA 1
ATOM 603 C C . SER A 1 88 ? 8.895 18.236 -3.430 1.00 91.88 88 SER A C 1
ATOM 605 O O . SER A 1 88 ? 9.177 18.686 -2.322 1.00 91.88 88 SER A O 1
ATOM 607 N N . SER A 1 89 ? 7.898 17.365 -3.605 1.00 93.81 89 SER A N 1
ATOM 608 C CA . SER A 1 89 ? 6.995 16.890 -2.549 1.00 93.81 89 SER A CA 1
ATOM 609 C C . SER A 1 89 ? 7.398 15.492 -2.081 1.00 93.81 89 SER A C 1
ATOM 611 O O . SER A 1 89 ? 6.734 14.506 -2.403 1.00 93.81 89 SER A O 1
ATOM 613 N N . GLY A 1 90 ? 8.514 15.410 -1.356 1.00 94.38 90 GLY A N 1
ATOM 614 C CA . GLY A 1 90 ? 9.014 14.150 -0.803 1.00 94.38 90 GLY A CA 1
ATOM 615 C C . GLY A 1 90 ? 8.352 13.723 0.499 1.00 94.38 90 GLY A C 1
ATOM 616 O O . GLY A 1 90 ? 7.667 14.498 1.161 1.00 94.38 90 GLY A O 1
ATOM 617 N N . VAL A 1 91 ? 8.584 12.465 0.866 1.00 95.94 91 VAL A N 1
ATOM 618 C CA . VAL A 1 91 ? 8.219 11.920 2.173 1.00 95.94 91 VAL A CA 1
ATOM 619 C C . VAL A 1 91 ? 9.180 12.484 3.211 1.00 95.94 91 VAL A C 1
ATOM 621 O O . VAL A 1 91 ? 10.390 12.261 3.128 1.00 95.94 91 VAL A O 1
ATOM 624 N N . TYR A 1 92 ? 8.635 13.194 4.195 1.00 94.94 92 TYR A N 1
ATOM 625 C CA . TYR A 1 92 ? 9.400 13.716 5.319 1.00 94.94 92 TYR A CA 1
ATOM 626 C C . TYR A 1 92 ? 9.704 12.598 6.316 1.00 94.94 92 TYR A C 1
ATOM 628 O O . TYR A 1 92 ? 8.790 11.962 6.837 1.00 94.94 92 TYR A O 1
ATOM 636 N N . SER A 1 93 ? 10.983 12.340 6.575 1.00 93.69 93 SER A N 1
ATOM 637 C CA . SER A 1 93 ? 11.410 11.273 7.481 1.00 93.69 93 SER A CA 1
ATOM 638 C C . SER A 1 93 ? 12.718 11.615 8.194 1.00 93.69 93 SER A C 1
ATOM 640 O O . SER A 1 93 ? 13.370 12.623 7.906 1.00 93.69 93 SER A O 1
ATOM 642 N N . THR A 1 94 ? 13.088 10.781 9.160 1.00 93.31 94 THR A N 1
ATOM 643 C CA . THR A 1 94 ? 14.305 10.914 9.963 1.00 93.31 94 THR A CA 1
ATOM 644 C C . THR A 1 94 ? 15.558 10.597 9.152 1.00 93.31 94 THR A C 1
ATOM 646 O O . THR A 1 94 ? 15.579 9.658 8.357 1.00 93.31 94 THR A O 1
ATOM 649 N N . LEU A 1 95 ? 16.635 11.328 9.426 1.00 92.94 95 LEU A N 1
ATOM 650 C CA . LEU A 1 95 ? 17.971 11.127 8.872 1.00 92.94 95 LEU A CA 1
ATOM 651 C C . LEU A 1 95 ? 18.999 10.944 10.004 1.00 92.94 95 LEU A C 1
ATOM 653 O O . LEU A 1 95 ? 18.784 11.439 11.118 1.00 92.94 95 LEU A O 1
ATOM 657 N N . PRO A 1 96 ? 20.148 10.291 9.735 1.00 94.38 96 PRO A N 1
ATOM 658 C CA . PRO A 1 96 ? 21.224 10.165 10.712 1.00 94.38 96 PRO A CA 1
ATOM 659 C C . PRO A 1 96 ? 21.640 11.509 11.326 1.00 94.38 96 PRO A C 1
ATOM 661 O O . PRO A 1 96 ? 21.663 12.548 10.660 1.00 94.38 96 PRO A O 1
ATOM 664 N N . GLY A 1 97 ? 21.994 11.479 12.613 1.00 95.38 97 GLY A N 1
ATOM 665 C CA . GLY A 1 97 ? 22.373 12.676 13.368 1.00 95.38 97 GLY A CA 1
ATOM 666 C C . GLY A 1 97 ? 21.190 13.515 13.866 1.00 95.38 97 GLY A C 1
ATOM 667 O O . GLY A 1 97 ? 21.347 14.720 14.032 1.00 95.38 97 GLY A O 1
ATOM 668 N N . GLY A 1 98 ? 20.016 12.902 14.077 1.00 93.25 98 GLY A N 1
ATOM 669 C CA . GLY A 1 98 ? 18.840 13.570 14.656 1.00 93.25 98 GLY A CA 1
ATOM 670 C C . GLY A 1 98 ? 18.181 14.589 13.724 1.00 93.25 98 GLY A C 1
ATOM 671 O O . GLY A 1 98 ? 17.536 15.528 14.185 1.00 93.25 98 GLY A O 1
ATOM 672 N N . LYS A 1 99 ? 18.385 14.438 12.414 1.00 96.25 99 LYS A N 1
ATOM 673 C CA . LYS A 1 99 ? 17.866 15.349 11.392 1.00 96.25 99 LYS A CA 1
ATOM 674 C C . LYS A 1 99 ? 16.586 14.798 10.783 1.00 96.25 99 LYS A C 1
ATOM 676 O O . LYS A 1 99 ? 16.253 13.629 10.948 1.00 96.25 99 LYS A O 1
ATOM 681 N N . TYR A 1 100 ? 15.924 15.645 10.011 1.00 94.44 100 TYR A N 1
ATOM 682 C CA . TYR A 1 100 ? 14.810 15.261 9.162 1.00 94.44 100 TYR A CA 1
ATOM 683 C C . TYR A 1 100 ? 15.017 15.809 7.756 1.00 94.44 100 TYR A C 1
ATOM 685 O O . TYR A 1 100 ? 15.682 16.832 7.569 1.00 94.44 100 TYR A O 1
ATOM 693 N N . GLY A 1 101 ? 14.436 15.140 6.769 1.00 93.88 101 GLY A N 1
ATOM 694 C CA . GLY A 1 101 ? 14.486 15.580 5.385 1.00 93.88 101 GLY A CA 1
ATOM 695 C C . GLY A 1 101 ? 13.430 14.907 4.527 1.00 93.88 101 GLY A C 1
ATOM 696 O O . GLY A 1 101 ? 12.823 13.916 4.926 1.00 93.88 101 GLY A O 1
ATOM 697 N N . ASN A 1 102 ? 13.223 15.472 3.341 1.00 94.81 102 ASN A N 1
ATOM 698 C CA . ASN A 1 102 ? 12.320 14.922 2.341 1.00 94.81 102 ASN A CA 1
ATOM 699 C C . ASN A 1 102 ? 13.088 13.994 1.402 1.00 94.81 102 ASN A C 1
ATOM 701 O O . ASN A 1 102 ? 14.121 14.386 0.855 1.00 94.81 102 ASN A O 1
ATOM 705 N N . MET A 1 103 ? 12.569 12.787 1.194 1.00 95.06 103 MET A N 1
ATOM 706 C CA . MET A 1 103 ? 13.099 11.825 0.229 1.00 95.06 103 MET A CA 1
ATOM 707 C C . MET A 1 103 ? 11.995 11.319 -0.694 1.00 95.06 103 MET A C 1
ATOM 709 O O . MET A 1 103 ? 10.833 11.236 -0.301 1.00 95.06 103 MET A O 1
ATOM 713 N N . ASN A 1 104 ? 12.382 10.976 -1.920 1.00 97.06 104 ASN A N 1
ATOM 714 C CA . ASN A 1 104 ? 11.506 10.368 -2.911 1.00 97.06 104 ASN A CA 1
ATOM 715 C C . ASN A 1 104 ? 11.939 8.924 -3.168 1.00 97.06 104 ASN A C 1
ATOM 717 O O . ASN A 1 104 ? 13.134 8.625 -3.157 1.00 97.06 104 ASN A O 1
ATOM 721 N N . GLY A 1 105 ? 10.986 8.052 -3.473 1.00 97.69 105 GLY A N 1
ATOM 722 C CA . GLY A 1 105 ? 11.263 6.724 -4.002 1.00 97.69 105 GLY A CA 1
ATOM 723 C C . GLY A 1 105 ? 10.197 5.696 -3.649 1.00 97.69 105 GLY A C 1
ATOM 724 O O . GLY A 1 105 ? 9.517 5.788 -2.626 1.00 97.69 105 GLY A O 1
ATOM 725 N N . THR A 1 106 ? 10.148 4.609 -4.418 1.00 98.25 106 THR A N 1
ATOM 726 C CA . THR A 1 106 ? 9.480 3.365 -3.998 1.00 98.25 106 THR A CA 1
ATOM 727 C C . THR A 1 106 ? 10.103 2.794 -2.720 1.00 98.25 106 THR A C 1
ATOM 72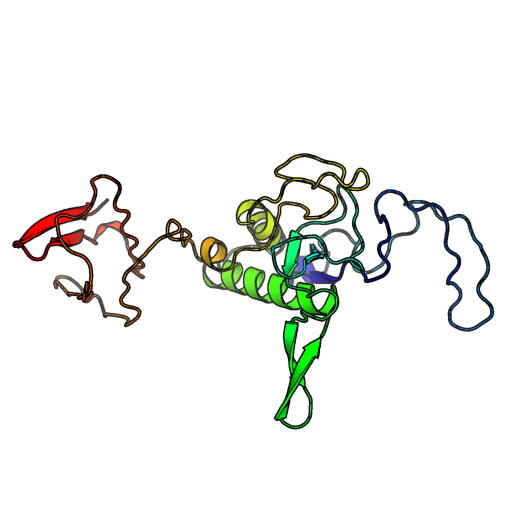9 O O . THR A 1 106 ? 9.436 2.095 -1.958 1.00 98.25 106 THR A O 1
ATOM 732 N N . SER A 1 107 ? 11.358 3.157 -2.428 1.00 96.88 107 SER A N 1
ATOM 733 C CA . SER A 1 107 ? 12.028 2.899 -1.148 1.00 96.88 107 SER A CA 1
ATOM 734 C C . SER A 1 107 ? 11.344 3.577 0.041 1.00 96.88 107 SER A C 1
ATOM 736 O O . SER A 1 107 ? 11.421 3.055 1.144 1.00 96.88 107 SER A O 1
ATOM 738 N N . MET A 1 108 ? 10.668 4.711 -0.169 1.00 97.56 108 MET A N 1
ATOM 739 C CA . MET A 1 108 ? 9.878 5.402 0.857 1.00 97.56 108 MET A CA 1
ATOM 740 C C . MET A 1 108 ? 8.440 4.876 0.898 1.00 97.56 108 MET A C 1
ATOM 742 O O . MET A 1 108 ? 7.841 4.825 1.967 1.00 97.56 108 MET A O 1
ATOM 746 N N . ALA A 1 109 ? 7.906 4.405 -0.231 1.00 98.50 109 ALA A N 1
ATOM 747 C CA . ALA A 1 109 ? 6.596 3.756 -0.289 1.00 98.50 109 ALA A CA 1
ATOM 748 C C . ALA A 1 109 ? 6.579 2.400 0.447 1.00 98.50 109 ALA A C 1
ATOM 750 O O . ALA A 1 109 ? 5.667 2.116 1.220 1.00 98.50 109 ALA A O 1
ATOM 751 N N . SER A 1 110 ? 7.621 1.584 0.273 1.00 98.44 110 SER A N 1
ATOM 752 C CA . SER A 1 110 ? 7.730 0.244 0.878 1.00 98.44 110 SER A CA 1
ATOM 753 C C . SER A 1 110 ? 7.555 0.213 2.408 1.00 98.44 110 SER A C 1
ATOM 755 O O . SER A 1 110 ? 6.750 -0.586 2.885 1.00 98.44 110 SER A O 1
ATOM 757 N N . PRO A 1 111 ? 8.221 1.069 3.214 1.00 98.12 111 PRO A N 1
ATOM 758 C CA . PRO A 1 111 ? 8.025 1.076 4.663 1.00 98.12 111 PRO A CA 1
ATOM 759 C C . PRO A 1 111 ? 6.625 1.540 5.091 1.00 98.12 111 PRO A C 1
ATOM 761 O O . PRO A 1 111 ? 6.164 1.110 6.145 1.00 98.12 111 PRO A O 1
ATOM 764 N N . HIS A 1 112 ? 5.912 2.343 4.290 1.00 98.38 112 HIS A N 1
ATOM 765 C CA . HIS A 1 112 ? 4.502 2.645 4.572 1.00 98.38 112 HIS A CA 1
ATOM 766 C C . HIS A 1 112 ? 3.635 1.389 4.439 1.00 98.38 112 HIS A C 1
ATOM 768 O O . HIS A 1 112 ? 2.844 1.102 5.333 1.00 98.38 112 HIS A O 1
ATOM 774 N N . VAL A 1 113 ? 3.818 0.603 3.371 1.00 98.75 113 VAL A N 1
ATOM 775 C CA . VAL A 1 113 ? 3.106 -0.677 3.197 1.00 98.75 113 VAL A CA 1
ATOM 776 C C . VAL A 1 113 ? 3.464 -1.661 4.307 1.00 98.75 113 VAL A C 1
ATOM 778 O O . VAL A 1 113 ? 2.573 -2.294 4.861 1.00 98.75 113 VAL A O 1
ATOM 781 N N . ALA A 1 114 ? 4.740 -1.745 4.694 1.00 98.56 114 ALA A N 1
ATOM 782 C CA . ALA A 1 114 ? 5.164 -2.576 5.820 1.00 98.56 114 ALA A CA 1
ATOM 783 C C . ALA A 1 114 ? 4.491 -2.155 7.141 1.00 98.56 114 ALA A C 1
ATOM 785 O O . ALA A 1 114 ? 4.070 -3.012 7.915 1.00 98.56 114 ALA A O 1
ATOM 786 N N . GLY A 1 115 ? 4.334 -0.849 7.379 1.00 98.31 115 GLY A N 1
ATOM 787 C CA . GLY A 1 115 ? 3.595 -0.325 8.529 1.00 98.31 115 GLY A CA 1
ATOM 788 C C . GLY A 1 115 ? 2.117 -0.721 8.513 1.00 98.31 115 GLY A C 1
ATOM 789 O O . GLY A 1 115 ? 1.605 -1.202 9.520 1.00 98.31 115 GLY A O 1
ATOM 790 N N . VAL A 1 116 ? 1.441 -0.600 7.367 1.00 98.44 116 VAL A N 1
ATOM 791 C CA . VAL A 1 116 ? 0.035 -1.023 7.225 1.00 98.44 116 VAL A CA 1
ATOM 792 C C . VAL A 1 116 ? -0.110 -2.539 7.390 1.00 98.44 116 VAL A C 1
ATOM 794 O O . VAL A 1 116 ? -1.008 -2.995 8.090 1.00 98.44 116 VAL A O 1
ATOM 797 N N . ALA A 1 117 ? 0.811 -3.330 6.841 1.00 98.12 117 ALA A N 1
ATOM 798 C CA . ALA A 1 117 ? 0.836 -4.776 7.042 1.00 98.12 117 ALA A CA 1
ATOM 799 C C . ALA A 1 117 ? 0.986 -5.149 8.528 1.00 98.12 117 ALA A C 1
ATOM 801 O O . ALA A 1 117 ? 0.322 -6.066 9.011 1.00 98.12 117 ALA A O 1
ATOM 802 N N . ALA A 1 118 ? 1.824 -4.414 9.267 1.00 97.69 118 ALA A N 1
ATOM 803 C CA . ALA A 1 118 ? 1.976 -4.592 10.707 1.00 97.69 118 ALA A CA 1
ATOM 804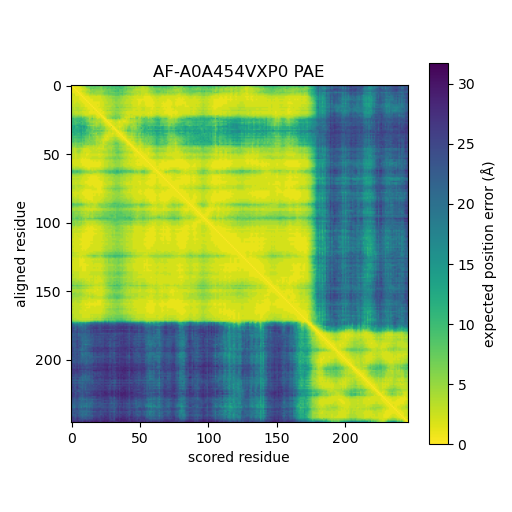 C C . ALA A 1 118 ? 0.697 -4.224 11.474 1.00 97.69 118 ALA A C 1
ATOM 806 O O . ALA A 1 118 ? 0.352 -4.920 12.427 1.00 97.69 118 ALA A O 1
ATOM 807 N N . LEU A 1 119 ? -0.038 -3.191 11.047 1.00 97.00 119 LEU A N 1
ATOM 808 C CA . LEU A 1 119 ? -1.351 -2.873 11.614 1.00 97.00 119 LEU A CA 1
ATOM 809 C C . LEU A 1 119 ? -2.340 -4.026 11.408 1.00 97.00 119 LEU A C 1
ATOM 811 O O . LEU A 1 119 ? -2.930 -4.478 12.388 1.00 97.00 119 LEU A O 1
ATOM 815 N N . ILE A 1 120 ? -2.440 -4.570 10.189 1.00 94.75 120 ILE A N 1
ATOM 816 C CA . ILE A 1 120 ? -3.294 -5.734 9.884 1.00 94.75 120 ILE A CA 1
ATOM 817 C C . ILE A 1 120 ? -2.926 -6.917 10.784 1.00 94.75 120 ILE A C 1
ATOM 819 O O . ILE A 1 120 ? -3.809 -7.537 11.379 1.00 94.75 120 ILE A O 1
ATOM 823 N N . ALA A 1 121 ? -1.630 -7.214 10.916 1.00 94.56 121 ALA A N 1
ATOM 824 C CA . ALA A 1 121 ? -1.139 -8.284 11.781 1.00 94.56 121 ALA A CA 1
ATOM 825 C C . ALA A 1 121 ? -1.454 -8.033 13.267 1.00 94.56 121 ALA A C 1
ATOM 827 O O . ALA A 1 121 ? -1.749 -8.975 13.998 1.00 94.56 121 ALA A O 1
ATOM 828 N N . SER A 1 122 ? -1.427 -6.774 13.720 1.00 94.06 122 SER A N 1
ATOM 829 C CA . SER A 1 122 ? -1.679 -6.427 15.125 1.00 94.06 122 SER A CA 1
ATOM 830 C C . SER A 1 122 ? -3.118 -6.710 15.565 1.00 94.06 122 SER A C 1
ATOM 832 O O . SER A 1 122 ? -3.336 -7.146 16.695 1.00 94.06 122 SER A O 1
ATOM 834 N N . VAL A 1 123 ? -4.088 -6.513 14.667 1.00 92.56 123 VAL A N 1
ATOM 835 C CA . VAL A 1 123 ? -5.509 -6.784 14.929 1.00 92.56 123 VAL A CA 1
ATOM 836 C C . VAL A 1 123 ? -5.939 -8.186 14.484 1.00 92.56 123 VAL A C 1
ATOM 838 O O . VAL A 1 123 ? -6.992 -8.657 14.903 1.00 92.56 123 VAL A O 1
ATOM 841 N N . ASN A 1 124 ? -5.100 -8.895 13.716 1.00 88.06 124 ASN A N 1
ATOM 842 C CA . ASN A 1 124 ? -5.322 -10.280 13.290 1.00 88.06 124 ASN A CA 1
ATOM 843 C C . ASN A 1 124 ? -4.084 -11.176 13.542 1.00 88.06 124 ASN A C 1
ATOM 845 O O . ASN A 1 124 ? -3.451 -11.632 12.586 1.00 88.06 124 ASN A O 1
ATOM 849 N N . PRO A 1 125 ? -3.729 -11.496 14.805 1.00 89.12 125 PRO A N 1
ATOM 850 C CA . PRO A 1 125 ? -2.481 -12.206 15.123 1.00 89.12 125 PRO A CA 1
ATOM 851 C C . PRO A 1 125 ? -2.361 -13.626 14.546 1.00 89.12 125 PRO A C 1
ATOM 853 O O . PRO A 1 125 ? -1.274 -14.198 14.537 1.00 89.12 125 PRO A O 1
ATOM 856 N N . SER A 1 126 ? -3.472 -14.224 14.104 1.00 89.06 126 SER A N 1
ATOM 857 C CA . SER A 1 126 ? -3.516 -15.558 13.494 1.00 89.06 126 SER A CA 1
ATOM 858 C C . SER A 1 126 ? -3.339 -15.549 11.974 1.00 89.06 126 SER A C 1
ATOM 860 O O . SER A 1 126 ? -3.280 -16.624 11.374 1.00 89.06 126 SER A O 1
ATOM 862 N N . PHE A 1 127 ? -3.273 -14.376 11.336 1.00 91.69 127 PHE A N 1
ATOM 863 C CA . PHE A 1 127 ? -3.114 -14.303 9.889 1.00 91.69 127 PHE A CA 1
ATOM 864 C C . PHE A 1 127 ? -1.734 -14.776 9.445 1.00 91.69 127 PHE A C 1
ATOM 866 O O . PHE A 1 127 ? -0.692 -14.387 9.969 1.00 91.69 127 PHE A O 1
ATOM 873 N N . THR A 1 128 ? -1.745 -15.598 8.402 1.00 94.94 128 THR A N 1
ATOM 874 C CA . THR A 1 128 ? -0.555 -15.933 7.625 1.00 94.94 128 THR A CA 1
ATOM 875 C C . THR A 1 128 ? -0.096 -14.719 6.807 1.00 94.94 128 THR A C 1
ATOM 877 O O . THR A 1 128 ? -0.911 -13.854 6.477 1.00 94.94 128 THR A O 1
ATOM 880 N N . PRO A 1 129 ? 1.180 -14.657 6.386 1.00 95.44 129 PRO A N 1
ATOM 881 C CA . PRO A 1 129 ? 1.652 -13.607 5.482 1.00 95.44 129 PRO A CA 1
ATOM 882 C C . PRO A 1 129 ? 0.822 -13.475 4.202 1.00 95.44 129 PRO A C 1
ATOM 884 O O . PRO A 1 129 ? 0.573 -12.361 3.752 1.00 95.44 129 PRO A O 1
ATOM 887 N N . ALA A 1 130 ? 0.345 -14.596 3.651 1.00 92.62 130 ALA A N 1
ATOM 888 C CA . ALA A 1 130 ? -0.534 -14.593 2.489 1.00 92.62 130 ALA A CA 1
ATOM 889 C C . ALA A 1 130 ? -1.861 -13.876 2.778 1.00 92.62 130 ALA A C 1
ATOM 891 O O . ALA A 1 130 ? -2.260 -13.012 2.009 1.00 92.62 130 ALA A O 1
ATOM 892 N N . GLN A 1 131 ? -2.486 -14.149 3.926 1.00 95.12 131 GLN A N 1
ATOM 893 C CA . GLN A 1 131 ? -3.705 -13.447 4.338 1.00 95.12 131 GLN A CA 1
ATOM 894 C C . GLN A 1 131 ? -3.454 -11.957 4.585 1.00 95.12 131 GLN A C 1
ATOM 896 O O . GLN A 1 131 ? -4.285 -11.138 4.209 1.00 95.12 131 GLN A O 1
ATOM 901 N N . ILE A 1 132 ? -2.313 -11.581 5.174 1.00 96.25 132 ILE A N 1
ATOM 902 C CA . ILE A 1 132 ? -1.953 -10.164 5.355 1.00 96.25 132 ILE A CA 1
ATOM 903 C C . ILE A 1 132 ? -1.795 -9.475 3.993 1.00 96.25 132 ILE A C 1
ATOM 905 O O . ILE A 1 132 ? -2.307 -8.374 3.804 1.00 96.25 132 ILE A O 1
ATOM 909 N N . ARG A 1 133 ? -1.130 -10.125 3.031 1.00 95.81 133 ARG A N 1
ATOM 910 C CA . ARG A 1 133 ? -0.998 -9.629 1.655 1.00 95.81 133 ARG A CA 1
ATOM 911 C C . ARG A 1 133 ? -2.357 -9.457 0.977 1.00 95.81 133 ARG A C 1
ATOM 913 O O . ARG A 1 133 ? -2.595 -8.414 0.380 1.00 95.81 133 ARG A O 1
ATOM 920 N N . ASP A 1 134 ? -3.253 -10.428 1.117 1.00 94.62 134 ASP A N 1
ATOM 921 C CA . ASP A 1 134 ? -4.605 -10.333 0.560 1.00 94.62 134 ASP A CA 1
ATOM 922 C C . ASP A 1 134 ? -5.387 -9.172 1.197 1.00 94.62 134 ASP A C 1
ATOM 924 O O . ASP A 1 134 ? -6.059 -8.414 0.499 1.00 94.62 134 ASP A O 1
ATOM 928 N N . GLN A 1 135 ? -5.261 -8.977 2.515 1.00 95.12 135 GLN A N 1
ATOM 929 C CA . GLN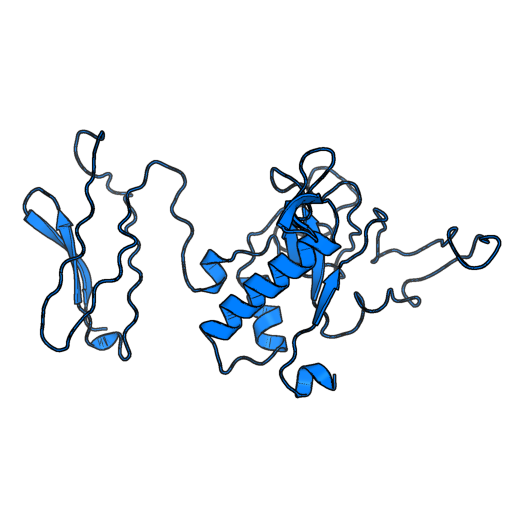 A 1 135 ? -5.916 -7.869 3.213 1.00 95.12 135 GLN A CA 1
ATOM 930 C C . GLN A 1 135 ? -5.359 -6.499 2.832 1.00 95.12 135 GLN A C 1
ATOM 932 O O . GLN A 1 135 ? -6.146 -5.565 2.712 1.00 95.12 135 GLN A O 1
ATOM 937 N N . LEU A 1 136 ? -4.051 -6.373 2.569 1.00 97.31 136 LEU A N 1
ATOM 938 C CA . LEU A 1 136 ? -3.486 -5.134 2.021 1.00 97.31 136 LEU A CA 1
ATOM 939 C C . LEU A 1 136 ? -4.203 -4.719 0.734 1.00 97.31 136 LEU A C 1
ATOM 941 O O . LEU A 1 136 ? -4.473 -3.534 0.558 1.00 97.31 136 LEU A O 1
ATOM 945 N N . GLY A 1 137 ? -4.520 -5.685 -0.134 1.00 94.25 137 GLY A N 1
ATOM 946 C CA . GLY A 1 137 ? -5.275 -5.446 -1.360 1.00 94.25 137 GLY A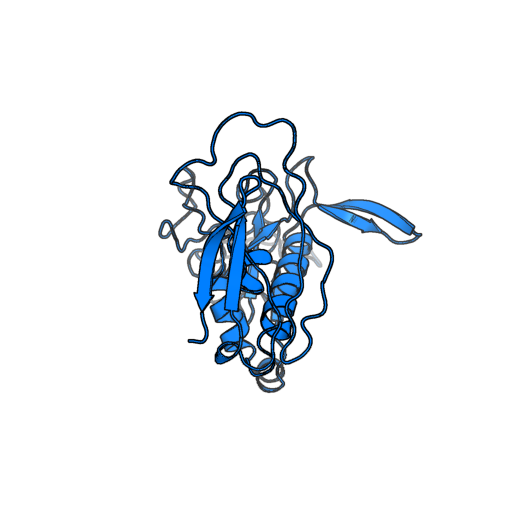 CA 1
ATOM 947 C C . GLY A 1 137 ? -6.740 -5.105 -1.094 1.00 94.25 137 GLY A C 1
ATOM 948 O O . GLY A 1 137 ? -7.219 -4.066 -1.528 1.00 94.25 137 GLY A O 1
ATOM 949 N N . VAL A 1 138 ? -7.446 -5.935 -0.318 1.00 92.50 138 VAL A N 1
ATOM 950 C CA . VAL A 1 138 ? -8.880 -5.745 -0.006 1.00 92.50 138 VAL A CA 1
ATOM 951 C C . VAL A 1 138 ? -9.162 -4.411 0.691 1.00 92.50 138 VAL A C 1
ATOM 953 O O . VAL A 1 138 ? -10.206 -3.798 0.474 1.00 92.50 138 VAL A O 1
ATOM 956 N N . GLN A 1 139 ? -8.253 -3.971 1.558 1.00 93.50 139 GLN A N 1
ATOM 957 C CA . GLN A 1 139 ? -8.406 -2.748 2.341 1.00 93.50 139 GLN A CA 1
ATOM 958 C C . GLN A 1 139 ? -7.793 -1.531 1.655 1.00 93.50 139 GLN A C 1
ATOM 960 O O . GLN A 1 139 ? -7.942 -0.419 2.164 1.00 93.50 139 GLN A O 1
ATOM 965 N N . ALA A 1 140 ? -7.124 -1.702 0.514 1.00 95.94 140 ALA A N 1
ATOM 966 C CA . ALA A 1 140 ? -6.617 -0.578 -0.244 1.00 95.94 140 ALA A CA 1
ATOM 967 C C . ALA A 1 140 ? -7.759 0.369 -0.648 1.00 95.94 140 ALA A C 1
ATOM 969 O O . ALA A 1 140 ? -8.945 0.035 -0.718 1.00 95.94 140 ALA A O 1
ATOM 970 N N . THR A 1 141 ? -7.399 1.623 -0.867 1.00 95.25 141 THR A N 1
ATOM 971 C CA . THR A 1 141 ? -8.284 2.594 -1.488 1.00 95.25 141 THR A CA 1
ATOM 972 C C . THR A 1 141 ? -8.023 2.585 -2.984 1.00 95.25 141 THR A C 1
ATOM 974 O O . THR A 1 141 ? -6.982 3.078 -3.432 1.00 95.25 141 THR A O 1
ATOM 977 N N . ASP A 1 142 ? -8.989 2.045 -3.726 1.00 94.75 142 ASP A N 1
ATOM 978 C CA . ASP A 1 142 ? -8.977 1.939 -5.182 1.00 94.75 142 ASP A CA 1
ATOM 979 C C . ASP A 1 142 ? -8.569 3.250 -5.854 1.00 94.75 142 ASP A C 1
ATOM 981 O O . ASP A 1 142 ? -9.030 4.350 -5.515 1.00 94.75 142 ASP A O 1
ATOM 985 N N . ARG A 1 143 ? -7.709 3.125 -6.863 1.00 94.62 143 ARG A N 1
ATOM 986 C CA . ARG A 1 143 ? -7.264 4.241 -7.694 1.00 94.62 143 ARG A CA 1
ATOM 987 C C . ARG A 1 143 ? -7.385 3.848 -9.148 1.00 94.62 143 ARG A C 1
ATOM 989 O O . ARG A 1 143 ? -6.608 3.035 -9.639 1.00 94.62 143 ARG A O 1
ATOM 996 N N . ALA A 1 144 ? -8.329 4.471 -9.843 1.00 95.44 144 ALA A N 1
ATOM 997 C CA . ALA A 1 144 ? -8.490 4.255 -11.269 1.00 95.44 144 ALA A CA 1
ATOM 998 C C . ALA A 1 144 ? -7.273 4.755 -12.056 1.00 95.44 144 ALA A C 1
ATOM 1000 O O . ALA A 1 144 ? -6.594 5.707 -11.658 1.00 95.44 144 ALA A O 1
ATOM 1001 N N . CYS A 1 145 ? -7.036 4.135 -13.213 1.00 96.12 145 CYS A N 1
ATOM 1002 C CA . CYS A 1 145 ? -6.045 4.634 -14.151 1.00 96.12 145 CYS A CA 1
ATOM 1003 C C . CYS A 1 145 ? -6.334 6.099 -14.522 1.00 96.12 145 CYS A C 1
ATOM 1005 O O . CYS A 1 145 ? -7.480 6.437 -14.839 1.00 96.12 145 CYS A O 1
ATOM 1007 N N . PRO A 1 146 ? -5.308 6.968 -14.537 1.00 94.38 146 PRO A N 1
ATOM 1008 C CA . PRO A 1 146 ? -5.435 8.289 -15.136 1.00 94.38 146 PRO A CA 1
ATOM 1009 C C . PRO A 1 146 ? -5.559 8.163 -16.666 1.00 94.38 146 PRO A C 1
ATOM 1011 O O . PRO A 1 146 ? -5.526 7.069 -17.227 1.00 94.38 146 PRO A O 1
ATOM 1014 N N . SER A 1 147 ? -5.625 9.292 -17.373 1.00 94.31 147 SER A N 1
ATOM 1015 C CA . SER A 1 147 ? -5.607 9.327 -18.847 1.00 94.31 147 SER A CA 1
ATOM 1016 C C . SER A 1 147 ? -4.300 8.814 -19.480 1.00 94.31 147 SER A C 1
ATOM 1018 O O . SER A 1 147 ? -4.200 8.725 -20.705 1.00 94.31 147 SER A O 1
ATOM 1020 N N . ASP A 1 148 ? -3.296 8.468 -18.672 1.00 94.62 148 ASP A N 1
ATOM 1021 C CA . ASP A 1 148 ? -2.050 7.866 -19.133 1.00 94.62 148 ASP A CA 1
ATOM 1022 C C . ASP A 1 148 ? -2.291 6.452 -19.677 1.00 94.62 148 ASP A C 1
ATOM 1024 O O . ASP A 1 148 ? -2.576 5.509 -18.937 1.00 94.62 148 ASP A O 1
ATOM 1028 N N . THR A 1 149 ? -2.108 6.295 -20.988 1.00 95.00 149 THR A N 1
ATOM 1029 C CA . THR A 1 149 ? -2.321 5.025 -21.700 1.00 95.00 149 THR A CA 1
ATOM 1030 C C . THR A 1 149 ? -1.410 3.882 -21.251 1.00 95.00 149 THR A C 1
ATOM 1032 O O . THR A 1 149 ? -1.707 2.726 -21.570 1.00 95.00 149 THR A O 1
ATOM 1035 N N . ARG A 1 150 ? -0.318 4.167 -20.527 1.00 95.94 150 ARG A N 1
ATOM 1036 C CA . ARG A 1 150 ? 0.570 3.150 -19.943 1.00 95.94 150 ARG A CA 1
ATOM 1037 C C . ARG A 1 150 ? -0.085 2.429 -18.767 1.00 95.94 150 ARG A C 1
ATOM 1039 O O . ARG A 1 150 ? 0.260 1.285 -18.493 1.00 95.94 150 ARG A O 1
ATOM 1046 N N . CYS A 1 151 ? -1.053 3.057 -18.103 1.00 97.50 151 CYS A N 1
ATOM 1047 C CA . CYS A 1 151 ? -1.836 2.395 -17.073 1.00 97.50 151 CYS A CA 1
ATOM 1048 C C . CYS A 1 151 ? -2.818 1.416 -17.726 1.00 97.50 151 CYS A C 1
ATOM 1050 O O . CYS A 1 151 ? -3.730 1.812 -18.454 1.00 97.50 151 CYS A O 1
ATOM 1052 N N . LYS A 1 152 ? -2.607 0.119 -17.495 1.00 97.88 152 LYS A N 1
ATOM 1053 C CA . LYS A 1 152 ? -3.480 -0.965 -17.964 1.00 97.88 152 LYS A CA 1
ATOM 1054 C C . LYS A 1 152 ? -4.173 -1.616 -16.775 1.00 97.88 152 LYS A C 1
ATOM 1056 O O . LYS A 1 152 ? -3.551 -1.758 -15.729 1.00 97.88 152 LYS A O 1
ATOM 1061 N N . GLY A 1 153 ? -5.420 -2.040 -16.955 1.00 96.56 153 GLY A N 1
ATOM 1062 C CA . GLY A 1 153 ? -6.217 -2.701 -15.923 1.00 96.56 153 GLY A CA 1
ATOM 1063 C C . GLY A 1 153 ? -7.576 -2.037 -15.730 1.00 96.56 153 GLY A C 1
ATOM 1064 O O . GLY A 1 153 ? -8.074 -1.335 -16.609 1.00 96.56 153 GLY A O 1
ATOM 1065 N N . THR A 1 154 ? -8.180 -2.296 -14.580 1.00 95.50 154 THR A N 1
ATOM 1066 C CA . THR A 1 154 ? -9.500 -1.807 -14.173 1.00 95.50 154 THR A CA 1
ATOM 1067 C C . THR A 1 154 ? -9.385 -0.625 -13.203 1.00 95.50 154 THR A C 1
ATOM 1069 O O . THR A 1 154 ? -8.291 -0.230 -12.794 1.00 95.50 154 THR A O 1
ATOM 1072 N N . ALA A 1 155 ? -10.527 -0.051 -12.816 1.00 92.56 155 ALA A N 1
ATOM 1073 C CA . ALA A 1 155 ? -10.567 1.022 -11.824 1.00 92.56 155 ALA A CA 1
ATOM 1074 C C . ALA A 1 155 ? -10.099 0.579 -10.425 1.00 92.56 155 ALA A C 1
ATOM 1076 O O . ALA A 1 155 ? -9.593 1.407 -9.674 1.00 92.56 155 ALA A O 1
ATOM 1077 N N . THR A 1 156 ? -10.255 -0.707 -10.105 1.00 93.12 156 THR A N 1
ATOM 1078 C CA . THR A 1 156 ? -9.951 -1.283 -8.787 1.00 93.12 156 THR A CA 1
ATOM 1079 C C . THR A 1 156 ? -8.632 -2.049 -8.780 1.00 93.12 156 THR A C 1
ATOM 1081 O O . THR A 1 156 ? -8.010 -2.182 -7.742 1.00 93.12 156 THR A O 1
ATOM 1084 N N . LYS A 1 157 ? -8.171 -2.521 -9.946 1.00 96.38 157 LYS A N 1
ATOM 1085 C CA . LYS A 1 157 ? -6.901 -3.238 -10.092 1.00 96.38 157 LYS A CA 1
ATOM 1086 C C . LYS A 1 157 ? -6.183 -2.873 -11.381 1.00 96.38 157 LYS A C 1
ATOM 1088 O O . LYS A 1 157 ? -6.674 -3.217 -12.461 1.00 96.38 157 LYS A O 1
ATOM 1093 N N . ASN A 1 158 ? -5.035 -2.204 -11.302 1.00 98.19 158 ASN A N 1
ATOM 1094 C CA . ASN A 1 158 ? -4.282 -1.774 -12.484 1.00 98.19 158 ASN A CA 1
ATOM 1095 C C . ASN A 1 158 ? -2.768 -1.709 -12.278 1.00 98.19 158 ASN A C 1
ATOM 1097 O O . ASN A 1 158 ? -2.252 -1.806 -11.174 1.00 98.19 158 ASN A O 1
ATOM 1101 N N . GLY A 1 159 ? -2.040 -1.500 -13.372 1.00 97.81 159 GLY A N 1
ATOM 1102 C CA . GLY A 1 159 ? -0.584 -1.496 -13.362 1.00 97.81 159 GLY A CA 1
ATOM 1103 C C . GLY A 1 159 ? 0.079 -0.313 -12.667 1.00 97.81 159 GLY A C 1
ATOM 1104 O O . GLY A 1 159 ? 1.278 -0.393 -12.435 1.00 97.81 159 GLY A O 1
ATOM 1105 N N . PHE A 1 160 ? -0.631 0.773 -12.347 1.00 98.44 160 PHE A N 1
ATOM 1106 C CA . PHE A 1 160 ? -0.032 1.915 -11.641 1.00 98.44 160 PHE A CA 1
ATOM 1107 C C . PHE A 1 160 ? -0.169 1.793 -10.128 1.00 98.44 160 PHE A C 1
ATOM 1109 O O . PHE A 1 160 ? 0.743 2.200 -9.411 1.00 98.44 160 PHE A O 1
ATOM 1116 N N . PHE A 1 161 ? -1.296 1.256 -9.660 1.00 98.50 161 PHE A N 1
ATOM 1117 C CA . PHE A 1 161 ? -1.640 1.250 -8.242 1.00 98.50 161 PHE A CA 1
ATOM 1118 C C . PHE A 1 161 ? -1.882 -0.144 -7.660 1.00 98.50 161 PHE A C 1
ATOM 1120 O O . PHE A 1 161 ? -2.133 -0.246 -6.465 1.00 98.50 161 PHE A O 1
ATOM 1127 N N . GLY A 1 162 ? -1.799 -1.206 -8.465 1.00 98.19 162 GLY A N 1
ATOM 1128 C CA . GLY A 1 162 ? -2.206 -2.541 -8.039 1.00 98.19 162 GLY A CA 1
ATOM 1129 C C . GLY A 1 162 ? -3.677 -2.532 -7.641 1.00 98.19 162 GLY A C 1
ATOM 1130 O O . GLY A 1 162 ? -4.485 -1.967 -8.378 1.00 98.19 162 GLY A O 1
ATOM 1131 N N . GLU A 1 163 ? -3.990 -3.095 -6.477 1.00 97.56 163 GLU A N 1
ATOM 1132 C CA . GLU A 1 163 ? -5.309 -3.046 -5.822 1.00 97.56 163 GLU A CA 1
ATOM 1133 C C . GLU A 1 163 ? -5.643 -1.653 -5.240 1.00 97.56 163 GLU A C 1
ATOM 1135 O O . GLU A 1 163 ? -6.758 -1.399 -4.807 1.00 97.56 163 GLU A O 1
ATOM 1140 N N . GLY A 1 164 ? -4.692 -0.712 -5.222 1.00 97.88 164 GLY A N 1
ATOM 1141 C CA . GLY A 1 164 ? -4.915 0.666 -4.785 1.00 97.88 164 GLY A CA 1
ATOM 1142 C C . GLY A 1 164 ? -3.876 1.176 -3.792 1.00 97.88 164 GLY A C 1
ATOM 1143 O O . GLY A 1 164 ? -2.831 0.571 -3.555 1.00 97.88 164 GLY A O 1
ATOM 1144 N N . ALA A 1 165 ? -4.163 2.337 -3.203 1.00 98.06 165 ALA A N 1
ATOM 1145 C CA . ALA A 1 165 ? -3.310 2.932 -2.181 1.00 98.06 165 ALA A CA 1
ATOM 1146 C C . ALA A 1 165 ? -3.575 2.285 -0.815 1.00 98.06 165 ALA A C 1
ATOM 1148 O O . ALA A 1 165 ? -4.728 2.247 -0.390 1.00 98.06 165 ALA A O 1
ATOM 1149 N N . VAL A 1 166 ? -2.539 1.833 -0.104 1.00 97.69 166 VAL A N 1
ATOM 1150 C CA . VAL A 1 166 ? -2.711 1.256 1.243 1.00 97.69 166 VAL A CA 1
ATOM 1151 C C . VAL A 1 166 ? -3.414 2.224 2.199 1.00 97.69 166 VAL A C 1
ATOM 1153 O O . VAL A 1 166 ? -3.165 3.432 2.179 1.00 97.69 166 VAL A O 1
ATOM 1156 N N . ASP A 1 167 ? -4.280 1.682 3.055 1.00 95.75 167 ASP A N 1
ATOM 1157 C CA . ASP A 1 167 ? -5.128 2.448 3.968 1.00 95.75 167 ASP A CA 1
ATOM 1158 C C . ASP A 1 167 ? -4.958 1.939 5.406 1.00 95.75 167 ASP A C 1
ATOM 1160 O O . ASP A 1 167 ? -5.446 0.873 5.783 1.00 95.75 167 ASP A O 1
ATOM 1164 N N . ALA A 1 168 ? -4.235 2.713 6.217 1.00 94.38 168 ALA A N 1
ATOM 1165 C CA . ALA A 1 168 ? -3.941 2.365 7.604 1.00 94.38 168 ALA A CA 1
ATOM 1166 C C . ALA A 1 168 ? -5.192 2.319 8.496 1.00 94.38 168 ALA A C 1
ATOM 1168 O O . ALA A 1 168 ? -5.212 1.581 9.476 1.00 94.38 168 ALA A O 1
ATOM 1169 N N . LEU A 1 169 ? -6.229 3.097 8.171 1.00 90.12 169 LEU A N 1
ATOM 1170 C CA . LEU A 1 169 ? -7.451 3.142 8.966 1.00 90.12 169 LEU A CA 1
ATOM 1171 C C . LEU A 1 169 ? -8.309 1.906 8.691 1.00 90.12 169 LEU A C 1
ATOM 1173 O O . LEU A 1 169 ? -8.734 1.233 9.629 1.00 90.12 169 LEU A O 1
ATOM 1177 N N . LYS A 1 170 ? -8.498 1.555 7.413 1.00 89.38 170 LYS A N 1
ATOM 1178 C CA . LYS A 1 170 ? -9.180 0.305 7.040 1.00 89.38 170 LYS A CA 1
ATOM 1179 C C . LYS A 1 170 ? -8.432 -0.929 7.547 1.00 89.38 170 LYS A C 1
ATOM 1181 O O . LYS A 1 170 ? -9.077 -1.906 7.919 1.00 89.38 170 LYS A O 1
ATOM 1186 N N . ALA A 1 171 ? -7.100 -0.863 7.636 1.00 90.69 171 ALA A N 1
ATOM 1187 C CA . ALA A 1 171 ? -6.266 -1.937 8.177 1.00 90.69 171 ALA A CA 1
ATOM 1188 C C . ALA A 1 171 ? -6.599 -2.359 9.608 1.00 90.69 171 ALA A C 1
ATOM 1190 O O . ALA A 1 171 ? -6.401 -3.521 9.962 1.00 90.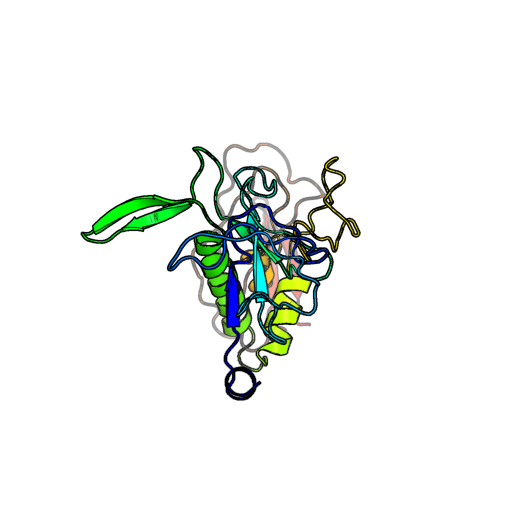69 171 ALA A O 1
ATOM 1191 N N . VAL A 1 172 ? -7.145 -1.446 10.409 1.00 89.94 172 VAL A N 1
ATOM 1192 C CA . VAL A 1 172 ? -7.557 -1.711 11.793 1.00 89.94 172 VAL A CA 1
ATOM 1193 C C . VAL A 1 172 ? -9.078 -1.788 11.954 1.00 89.94 172 VAL A C 1
ATOM 1195 O O . VAL A 1 172 ? -9.584 -1.711 13.066 1.00 89.94 172 VAL A O 1
ATOM 1198 N N . GLY A 1 173 ? -9.821 -1.954 10.853 1.00 78.69 173 GLY A N 1
ATOM 1199 C CA . GLY A 1 173 ? -11.286 -2.043 10.867 1.00 78.69 173 GLY A CA 1
ATOM 1200 C C . GLY A 1 173 ? -12.003 -0.692 10.946 1.00 78.69 173 GLY A C 1
ATOM 1201 O O . GLY A 1 173 ? -13.224 -0.653 11.086 1.00 78.69 173 GLY A O 1
ATOM 1202 N N . GLY A 1 174 ? -11.270 0.416 10.827 1.00 69.12 174 GLY A N 1
ATOM 1203 C CA . GLY A 1 174 ? -11.846 1.751 10.783 1.00 69.12 174 GLY A CA 1
ATOM 1204 C C . GLY A 1 174 ? -12.479 2.076 9.429 1.00 69.12 174 GLY A C 1
ATOM 1205 O O . GLY A 1 174 ? -12.087 1.568 8.378 1.00 69.12 174 GLY A O 1
ATOM 1206 N N . SER A 1 175 ? -13.449 2.986 9.436 1.00 61.25 175 SER A N 1
ATOM 1207 C CA . SER A 1 175 ? -14.003 3.591 8.223 1.00 61.25 175 SER A CA 1
ATOM 1208 C C . SER A 1 175 ? -13.535 5.037 8.117 1.00 61.25 175 SER A C 1
ATOM 1210 O O . SER A 1 175 ? -13.686 5.782 9.086 1.00 61.25 175 SER A O 1
ATOM 1212 N N . THR A 1 176 ? -13.024 5.462 6.955 1.00 56.16 176 THR A N 1
ATOM 1213 C CA . THR A 1 176 ? -12.712 6.879 6.706 1.00 56.16 176 THR A CA 1
ATOM 1214 C C . THR A 1 176 ? -13.948 7.729 6.992 1.00 56.16 176 THR A C 1
ATOM 1216 O O . THR A 1 176 ? -14.980 7.498 6.346 1.00 56.16 176 THR A O 1
ATOM 1219 N N . PRO A 1 177 ? -13.878 8.697 7.926 1.00 53.75 177 PRO A N 1
ATOM 1220 C CA . PRO A 1 177 ? -14.972 9.626 8.143 1.00 53.75 177 PRO A CA 1
ATOM 1221 C C . PRO A 1 177 ? -15.335 10.301 6.814 1.00 53.75 177 PRO A C 1
ATOM 1223 O O . PRO A 1 177 ? -14.433 10.623 6.031 1.00 53.75 177 PRO A O 1
ATOM 1226 N N . PRO A 1 178 ? -16.629 10.507 6.516 1.00 57.28 178 PRO A N 1
ATOM 1227 C CA . PRO A 1 178 ? -17.028 11.249 5.331 1.00 57.28 178 PRO A CA 1
ATOM 1228 C C . PRO A 1 178 ? -16.309 12.607 5.287 1.00 57.28 178 PRO A C 1
ATOM 1230 O O . PRO A 1 178 ? -16.185 13.251 6.332 1.00 57.28 178 PRO A O 1
ATOM 1233 N N . PRO A 1 179 ? -15.845 13.071 4.112 1.00 56.31 179 PRO A N 1
ATOM 1234 C CA . PRO A 1 179 ? -15.222 14.383 4.006 1.00 56.31 179 PRO A CA 1
ATOM 1235 C C . PRO A 1 179 ? -16.178 15.470 4.513 1.00 56.31 179 PRO A C 1
ATOM 1237 O O . PRO A 1 179 ? -17.341 15.526 4.114 1.00 56.31 179 PRO A O 1
ATOM 1240 N N . GLY A 1 180 ? -15.689 16.328 5.407 1.00 67.62 180 GLY A N 1
ATOM 1241 C CA . GLY A 1 180 ? -16.497 17.349 6.068 1.00 67.62 180 GLY A CA 1
ATOM 1242 C C . GLY A 1 180 ? -15.970 17.701 7.456 1.00 67.62 180 GLY A C 1
ATOM 1243 O O . GLY A 1 180 ? -14.955 17.175 7.907 1.00 67.62 180 GLY A O 1
ATOM 1244 N N . LYS A 1 181 ? -16.661 18.622 8.135 1.00 77.12 181 LYS A N 1
ATOM 1245 C CA . LYS A 1 181 ? -16.362 18.960 9.530 1.00 77.12 181 LYS A CA 1
ATOM 1246 C C . LYS A 1 181 ? -16.790 17.789 10.415 1.00 77.12 181 LYS A C 1
ATOM 1248 O O . LYS A 1 181 ? -17.960 17.417 10.402 1.00 77.12 181 LYS A O 1
ATOM 1253 N N . TYR A 1 182 ? -15.856 17.246 11.182 1.00 85.50 182 TYR A N 1
ATOM 1254 C CA . TYR A 1 182 ? -16.116 16.204 12.167 1.00 85.50 182 TYR A CA 1
ATOM 1255 C C . TYR A 1 182 ? -15.596 16.639 13.539 1.00 85.50 182 TYR A C 1
ATOM 1257 O O . TYR A 1 182 ? -14.849 17.613 13.658 1.00 85.50 182 TYR A O 1
ATOM 1265 N N . PHE A 1 183 ? -16.051 15.940 14.572 1.00 87.62 183 PHE A N 1
ATOM 1266 C CA . PHE A 1 183 ? -15.642 16.132 15.958 1.00 87.62 183 PHE A CA 1
ATOM 1267 C C . PHE A 1 183 ? -15.336 14.760 16.535 1.00 87.62 183 PHE A C 1
ATOM 1269 O O . PHE A 1 183 ? -16.066 13.809 16.260 1.00 87.62 183 PHE A O 1
ATOM 1276 N N . GLU A 1 184 ? -14.273 14.664 17.319 1.00 89.44 184 GLU A N 1
ATOM 1277 C CA . GLU A 1 184 ? -13.811 13.397 17.873 1.00 89.44 184 GLU A CA 1
ATOM 1278 C C . GLU A 1 184 ? -13.315 13.573 19.307 1.00 89.44 184 GLU A C 1
ATOM 1280 O O . GLU A 1 184 ? -12.922 14.668 19.719 1.00 89.44 184 GLU A O 1
ATOM 1285 N N . ASN A 1 185 ? -13.335 12.474 20.056 1.00 87.94 185 ASN A N 1
ATOM 1286 C CA . ASN A 1 185 ? -12.612 12.328 21.307 1.00 87.94 185 ASN A CA 1
ATOM 1287 C C . ASN A 1 185 ? -11.677 11.126 21.149 1.00 87.94 185 ASN A C 1
ATOM 1289 O O . ASN A 1 185 ? -12.140 10.009 20.946 1.00 87.94 185 ASN A O 1
ATOM 1293 N N . LEU A 1 186 ? -10.372 11.387 21.211 1.00 85.19 186 LEU A N 1
ATOM 1294 C CA . LEU A 1 186 ? -9.317 10.380 21.058 1.00 85.19 186 LEU A CA 1
ATOM 1295 C C . LEU A 1 186 ? -8.837 9.816 22.404 1.00 85.19 186 LEU A C 1
ATOM 1297 O O . LEU A 1 186 ? -7.847 9.094 22.454 1.00 85.19 186 LEU A O 1
ATOM 1301 N N . THR A 1 187 ? -9.475 10.208 23.507 1.00 86.94 187 THR A N 1
ATOM 1302 C CA . THR A 1 187 ? -9.111 9.728 24.840 1.00 86.94 187 THR A CA 1
ATOM 1303 C C . THR A 1 187 ? -9.781 8.388 25.093 1.00 86.94 187 THR A C 1
ATOM 1305 O O . THR A 1 187 ? -11.010 8.308 25.111 1.00 86.94 187 THR A O 1
ATOM 1308 N N . ASP A 1 188 ? -8.974 7.362 25.354 1.00 87.38 188 ASP A N 1
ATOM 1309 C CA . ASP A 1 188 ? -9.476 6.050 25.747 1.00 87.38 188 ASP A CA 1
ATOM 1310 C C . ASP A 1 188 ? -10.236 6.132 27.075 1.00 87.38 188 ASP A C 1
ATOM 1312 O O . ASP A 1 188 ? -9.755 6.688 28.068 1.00 87.38 188 ASP A O 1
ATOM 1316 N N . VAL A 1 189 ? -11.421 5.524 27.101 1.00 92.38 189 VAL A N 1
ATOM 1317 C CA . VAL A 1 189 ? -12.242 5.373 28.303 1.00 92.38 189 VAL A CA 1
ATOM 1318 C C . VAL A 1 189 ? -12.337 3.887 28.620 1.00 92.38 189 VAL A C 1
ATOM 1320 O O . VAL A 1 189 ? -12.758 3.092 27.782 1.00 92.38 189 VAL A O 1
ATOM 1323 N N . ALA A 1 190 ? -11.929 3.496 29.829 1.00 92.69 190 ALA A N 1
ATOM 1324 C CA . ALA A 1 190 ? -12.099 2.119 30.281 1.00 92.69 190 ALA A CA 1
ATOM 1325 C C . ALA A 1 190 ? -13.595 1.785 30.348 1.00 92.69 190 ALA A C 1
ATOM 1327 O O . ALA A 1 190 ? -14.365 2.601 30.842 1.00 92.69 190 ALA A O 1
ATOM 1328 N N . VAL A 1 191 ? -13.988 0.591 29.898 1.00 90.50 191 VAL A N 1
ATOM 1329 C CA . VAL A 1 191 ? -15.366 0.076 29.974 1.00 90.50 191 VAL A CA 1
ATOM 1330 C C . VAL A 1 191 ? -15.389 -1.080 30.985 1.00 90.50 191 VAL A C 1
ATOM 1332 O O . VAL A 1 191 ? -15.075 -2.206 30.607 1.00 90.50 191 VAL A O 1
ATOM 1335 N N . PRO A 1 192 ? -15.656 -0.833 32.285 1.00 90.00 192 PRO A N 1
ATOM 1336 C CA . PRO A 1 192 ? -15.737 -1.892 33.285 1.00 90.00 192 PRO A CA 1
ATOM 1337 C C . PRO A 1 192 ? -17.058 -2.659 33.201 1.00 90.00 192 PRO A C 1
ATOM 1339 O O . PRO A 1 192 ? -18.115 -2.077 32.935 1.00 90.00 192 PRO A O 1
ATOM 1342 N N . ASP A 1 193 ? -17.009 -3.944 33.544 1.00 89.25 193 ASP A N 1
ATOM 1343 C CA . ASP A 1 193 ? -18.179 -4.821 33.581 1.00 89.25 193 ASP A CA 1
ATOM 1344 C C . ASP A 1 193 ? -19.346 -4.222 34.378 1.00 89.25 193 ASP A C 1
ATOM 1346 O O . ASP A 1 193 ? -19.181 -3.719 35.491 1.00 89.25 193 ASP A O 1
ATOM 1350 N N . ASN A 1 194 ? -20.559 -4.350 33.827 1.00 87.88 194 ASN A N 1
ATOM 1351 C CA . ASN A 1 194 ? -21.823 -3.933 34.449 1.00 87.88 194 ASN A CA 1
ATOM 1352 C C . ASN A 1 194 ? -21.900 -2.448 34.852 1.00 87.88 194 ASN A C 1
ATOM 1354 O O . ASN A 1 194 ? -22.738 -2.082 35.681 1.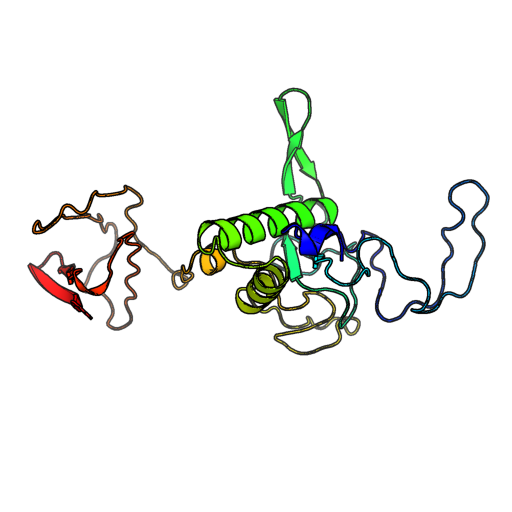00 87.88 194 ASN A O 1
ATOM 1358 N N . THR A 1 195 ? -21.070 -1.585 34.263 1.00 91.25 195 THR A N 1
ATOM 1359 C CA . THR A 1 195 ? -21.119 -0.136 34.487 1.00 91.25 195 THR A CA 1
ATOM 1360 C C . THR A 1 195 ? -21.302 0.621 33.178 1.00 91.25 195 THR A C 1
ATOM 1362 O O . THR A 1 195 ? -20.924 0.148 32.109 1.00 91.25 195 THR A O 1
ATOM 1365 N N . THR A 1 196 ? -21.904 1.805 33.265 1.00 91.88 196 THR A N 1
ATOM 1366 C CA . THR A 1 196 ? -21.972 2.747 32.145 1.00 91.88 196 THR A CA 1
ATOM 1367 C C . THR A 1 196 ? -20.812 3.722 32.254 1.00 91.88 196 THR A C 1
ATOM 1369 O O . THR A 1 196 ? -20.559 4.262 33.332 1.00 91.88 196 THR A O 1
ATOM 1372 N N . VAL A 1 197 ? -20.145 3.980 31.134 1.00 94.31 197 VAL A N 1
ATOM 1373 C CA . VAL A 1 197 ? -19.117 5.015 31.015 1.00 94.31 197 VAL A CA 1
ATOM 1374 C C . VAL A 1 197 ? -19.474 5.979 29.896 1.00 94.31 197 VAL A C 1
ATOM 1376 O O . VAL A 1 197 ? -20.183 5.618 28.958 1.00 94.31 197 VAL A O 1
ATOM 1379 N N . GLU A 1 198 ? -18.988 7.211 30.004 1.00 94.19 198 GLU A N 1
ATOM 1380 C CA . GLU A 1 198 ? -19.255 8.271 29.035 1.00 94.19 198 GLU A CA 1
ATOM 1381 C C . GLU A 1 198 ? -17.953 8.740 28.380 1.00 94.19 198 GLU A C 1
ATOM 1383 O O . GLU A 1 198 ? -16.928 8.895 29.043 1.00 94.19 198 GLU A O 1
ATOM 1388 N N . SER A 1 199 ? -18.015 9.004 27.074 1.00 94.25 199 SER A N 1
ATOM 1389 C CA . SER A 1 199 ? -16.939 9.625 26.299 1.00 94.25 199 SER A CA 1
ATOM 1390 C C . SER A 1 199 ? -17.483 10.893 25.626 1.00 94.25 199 SER A C 1
ATOM 1392 O O . SER A 1 199 ? -18.038 10.820 24.527 1.00 94.25 199 SER A O 1
ATOM 1394 N N . PRO A 1 200 ? -17.424 12.061 26.295 1.00 93.75 200 PRO A N 1
ATOM 1395 C CA . PRO A 1 200 ? -18.032 13.281 25.774 1.00 93.75 200 PRO A CA 1
ATOM 1396 C C . PRO A 1 200 ? -17.234 13.854 24.594 1.00 93.75 200 PRO A C 1
ATOM 1398 O O . PRO A 1 200 ? -16.004 13.879 24.614 1.00 93.75 200 PRO A O 1
ATOM 1401 N N . ILE A 1 201 ? -17.940 14.377 23.588 1.00 92.56 201 ILE A N 1
ATOM 1402 C CA . ILE A 1 201 ? -17.366 15.121 22.456 1.00 92.56 201 ILE A CA 1
ATOM 1403 C C . ILE A 1 201 ? -17.938 16.539 22.466 1.00 92.56 201 ILE A C 1
ATOM 1405 O O . ILE A 1 201 ? -19.150 16.735 22.366 1.00 92.56 201 ILE A O 1
ATOM 1409 N N . THR A 1 202 ? -17.070 17.549 22.539 1.00 90.00 202 THR A N 1
ATOM 1410 C CA . THR A 1 202 ? -17.492 18.955 22.466 1.00 90.00 202 THR A CA 1
ATOM 1411 C C . THR A 1 202 ? -17.675 19.382 21.011 1.00 90.00 202 THR A C 1
ATOM 1413 O O . THR A 1 202 ? -16.706 19.599 20.282 1.00 90.00 202 THR A O 1
ATOM 1416 N N . VAL A 1 203 ? -18.927 19.569 20.595 1.00 88.44 203 VAL A N 1
ATOM 1417 C CA . VAL A 1 203 ? -19.283 20.091 19.268 1.00 88.44 203 VAL A CA 1
ATOM 1418 C C . VAL A 1 203 ? -19.393 21.615 19.332 1.00 88.44 203 VAL A C 1
ATOM 1420 O O . VAL A 1 203 ? -20.288 22.151 19.979 1.00 88.44 203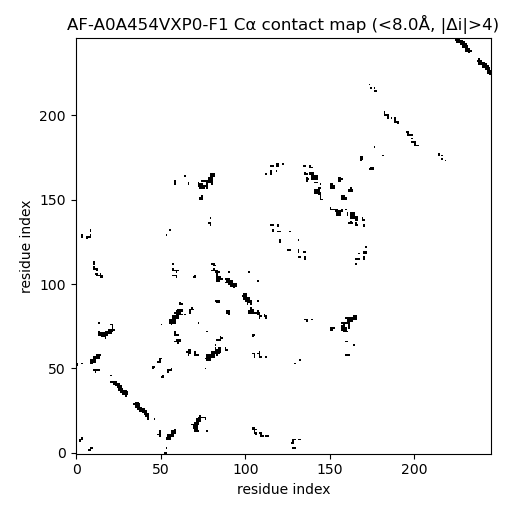 VAL A O 1
ATOM 1423 N N . SER A 1 204 ? -18.486 22.336 18.664 1.00 88.44 204 SER A N 1
ATOM 1424 C CA . SER A 1 204 ? -18.460 23.808 18.668 1.00 88.44 204 SER A CA 1
ATOM 1425 C C . SER A 1 204 ? -18.422 24.429 17.264 1.00 88.44 204 SER A C 1
ATOM 1427 O O . SER A 1 204 ? -17.950 23.845 16.279 1.00 88.44 204 SER A O 1
ATOM 1429 N N . GLY A 1 205 ? -18.954 25.651 17.152 1.00 85.81 205 GLY A N 1
ATOM 1430 C CA . GLY A 1 205 ? -18.981 26.408 15.896 1.00 85.81 205 GLY A CA 1
ATOM 1431 C C . GLY A 1 205 ? -19.848 25.771 14.804 1.00 85.81 205 GLY A C 1
ATOM 1432 O O . GLY A 1 205 ? -19.492 25.843 13.628 1.00 85.81 205 GLY A O 1
ATOM 1433 N N . VAL A 1 206 ? -20.924 25.082 15.186 1.00 84.44 206 VAL A N 1
ATOM 1434 C CA . VAL A 1 206 ? -21.971 24.558 14.295 1.00 84.44 206 VAL A CA 1
ATOM 1435 C C . VAL A 1 206 ? -23.309 24.877 14.953 1.00 84.44 206 VAL A C 1
ATOM 1437 O O . VAL A 1 206 ? -23.457 24.673 16.155 1.00 84.44 206 VAL A O 1
ATOM 1440 N N . THR A 1 207 ? -24.250 25.430 14.193 1.00 84.31 207 THR A N 1
ATOM 1441 C CA . THR A 1 207 ? -25.587 25.801 14.672 1.00 84.31 207 THR A CA 1
ATOM 1442 C C . THR A 1 207 ? -26.649 24.912 14.023 1.00 84.31 207 THR A C 1
ATOM 1444 O O . THR A 1 207 ? -26.456 24.416 12.915 1.00 84.31 207 THR A O 1
ATOM 1447 N N . GLY A 1 208 ? -27.786 24.731 14.701 1.00 85.56 208 GLY A N 1
ATOM 1448 C CA . GLY A 1 208 ? -28.903 23.917 14.209 1.00 85.56 208 GLY A CA 1
ATOM 1449 C C . GLY A 1 208 ? -28.820 22.437 14.595 1.00 85.56 208 GLY A C 1
ATOM 1450 O O . GLY A 1 208 ? -28.002 22.039 15.422 1.00 85.56 208 GLY A O 1
ATOM 1451 N N . ASN A 1 209 ? -29.710 21.633 14.009 1.00 83.81 209 ASN A N 1
ATOM 1452 C CA . ASN A 1 209 ? -29.819 20.200 14.288 1.00 83.81 209 ASN A CA 1
ATOM 1453 C C . ASN A 1 209 ? -28.787 19.390 13.494 1.00 83.81 209 ASN A C 1
ATOM 1455 O O . ASN A 1 209 ? -28.406 19.765 12.382 1.00 83.81 209 ASN A O 1
ATOM 1459 N N . ALA A 1 210 ? -28.393 18.235 14.035 1.00 82.31 210 ALA A N 1
ATOM 1460 C CA . ALA A 1 210 ? -27.601 17.258 13.297 1.00 82.31 210 ALA A CA 1
ATOM 1461 C C . ALA A 1 210 ? -28.335 16.808 12.012 1.00 82.31 210 ALA A C 1
ATOM 1463 O O . ALA A 1 210 ? -29.551 16.592 12.045 1.00 82.31 210 ALA A O 1
ATOM 1464 N N . PRO A 1 211 ? -27.633 16.654 10.872 1.00 83.31 211 PRO A N 1
ATOM 1465 C CA . PRO A 1 211 ? -28.253 16.194 9.635 1.00 83.31 211 PRO A CA 1
ATOM 1466 C C . PRO A 1 211 ? -28.693 14.729 9.753 1.00 83.31 211 PRO A C 1
ATOM 1468 O O . PRO A 1 211 ? -28.019 13.921 10.387 1.00 83.31 211 PRO A O 1
ATOM 1471 N N . ALA A 1 212 ? -29.765 14.350 9.051 1.00 81.94 212 ALA A N 1
ATOM 1472 C CA . ALA A 1 212 ? -30.247 12.962 9.015 1.00 81.94 212 ALA A CA 1
ATOM 1473 C C . ALA A 1 212 ? -29.214 11.964 8.448 1.00 81.94 212 ALA A C 1
ATOM 1475 O O . ALA A 1 212 ? -29.316 10.760 8.662 1.00 81.94 212 ALA A O 1
ATOM 1476 N N . THR A 1 213 ? -28.214 12.461 7.718 1.00 77.56 213 THR A N 1
ATOM 1477 C CA . THR A 1 213 ? -27.113 11.675 7.152 1.00 77.56 213 THR A CA 1
ATOM 1478 C C . THR A 1 213 ? -25.876 11.626 8.050 1.00 77.56 213 THR A C 1
ATOM 1480 O O . THR A 1 213 ? -24.840 11.135 7.597 1.00 77.56 213 THR A O 1
ATOM 1483 N N . LEU A 1 214 ? -25.938 12.158 9.279 1.00 83.12 214 LEU A N 1
ATOM 1484 C CA . LEU A 1 214 ? -24.818 12.123 10.218 1.00 83.12 214 LEU A CA 1
ATOM 1485 C C . LEU A 1 214 ? -24.337 10.678 10.404 1.00 83.12 214 LEU A C 1
ATOM 1487 O O . LEU A 1 214 ? -25.129 9.755 10.597 1.00 83.12 214 LEU A O 1
ATOM 1491 N N . LYS A 1 215 ? -23.020 10.490 10.335 1.00 82.12 215 LYS A N 1
ATOM 1492 C CA . LYS A 1 215 ? -22.363 9.221 10.636 1.00 82.12 215 LYS A CA 1
ATOM 1493 C C . LYS A 1 215 ? -21.646 9.357 11.967 1.00 82.12 215 LYS A C 1
ATOM 1495 O O . LYS A 1 215 ? -20.963 10.352 12.191 1.00 82.12 215 LYS A O 1
ATOM 1500 N N . VAL A 1 216 ? -21.810 8.355 12.820 1.00 86.19 216 VAL A N 1
ATOM 1501 C CA . VAL A 1 216 ? -21.115 8.255 14.102 1.00 86.19 216 VAL A CA 1
ATOM 1502 C C . VAL A 1 216 ? -20.246 7.013 14.051 1.00 86.19 216 VAL A C 1
ATOM 1504 O O . VAL A 1 216 ? -20.752 5.918 13.817 1.00 86.19 216 VAL A O 1
ATOM 1507 N N . GLY A 1 217 ? -18.940 7.213 14.199 1.00 81.94 217 GLY A N 1
ATOM 1508 C CA . GLY A 1 217 ? -17.979 6.135 14.396 1.00 81.94 217 GLY A CA 1
ATOM 1509 C C . GLY A 1 217 ? -17.735 5.947 15.886 1.00 81.94 217 GLY A C 1
ATOM 1510 O O . GLY A 1 217 ? -17.645 6.931 16.619 1.00 81.94 217 GLY A O 1
ATOM 1511 N N . VAL A 1 218 ? -17.641 4.696 16.325 1.00 86.06 218 VAL A N 1
ATOM 1512 C CA . VAL A 1 218 ? -17.236 4.339 17.686 1.00 86.06 218 VAL A CA 1
ATOM 1513 C C . VAL A 1 218 ? -16.187 3.244 17.564 1.00 86.06 218 VAL A C 1
ATOM 1515 O O . VAL A 1 218 ? -16.419 2.257 16.868 1.00 86.06 218 VAL A O 1
ATOM 1518 N N . ASP A 1 219 ? -15.048 3.435 18.219 1.00 84.44 219 ASP A N 1
ATOM 1519 C CA . ASP A 1 219 ? -14.012 2.417 18.355 1.00 84.44 219 ASP A CA 1
ATOM 1520 C C . ASP A 1 219 ? -14.033 1.914 19.802 1.00 84.44 219 ASP A C 1
ATOM 1522 O O . ASP A 1 219 ? -13.773 2.673 20.736 1.00 84.44 219 ASP A O 1
ATOM 1526 N N . VAL A 1 220 ? -14.441 0.659 19.998 1.00 85.94 220 VAL A N 1
ATOM 1527 C CA . VAL A 1 220 ? -14.517 0.031 21.322 1.00 85.94 220 VAL A CA 1
ATOM 1528 C C . VAL A 1 220 ? -13.771 -1.286 21.280 1.00 85.94 220 VAL A C 1
ATOM 1530 O O . VAL A 1 220 ? -14.141 -2.208 20.553 1.00 85.94 220 VAL A O 1
ATOM 1533 N N . LYS A 1 221 ? -12.761 -1.411 22.139 1.00 82.31 221 LYS A N 1
ATOM 1534 C CA . LYS A 1 221 ? -12.073 -2.676 22.368 1.00 82.31 221 LYS A CA 1
ATOM 1535 C C . LYS A 1 221 ? -12.724 -3.413 23.533 1.00 82.31 221 LYS A C 1
ATOM 1537 O O . LYS A 1 221 ? -12.607 -2.988 24.678 1.00 82.31 221 LYS A O 1
ATOM 1542 N N . HIS A 1 222 ? -13.369 -4.539 23.245 1.00 81.62 222 HIS A N 1
ATOM 1543 C CA . HIS A 1 222 ? -13.977 -5.402 24.258 1.00 81.62 222 HIS A CA 1
ATOM 1544 C C . HIS A 1 222 ? -13.738 -6.876 23.931 1.00 81.62 222 HIS A C 1
ATOM 1546 O O . HIS A 1 222 ? -13.657 -7.249 22.761 1.00 81.62 222 HIS A O 1
ATOM 1552 N N . THR A 1 223 ? -13.598 -7.724 24.952 1.00 81.56 223 THR A N 1
ATOM 1553 C CA . THR A 1 223 ? -13.369 -9.169 24.767 1.00 81.56 223 THR A CA 1
ATOM 1554 C C . THR A 1 223 ? -14.608 -9.894 24.247 1.00 81.56 223 THR A C 1
ATOM 1556 O O . THR A 1 223 ? -14.471 -10.928 23.595 1.00 81.56 223 THR A O 1
ATOM 1559 N N . TYR A 1 224 ? -15.804 -9.355 24.494 1.00 83.38 224 TYR A N 1
ATOM 1560 C CA . TYR A 1 224 ? -17.065 -9.913 24.019 1.00 83.38 224 TYR A CA 1
ATOM 1561 C C . TYR A 1 224 ? -17.996 -8.784 23.568 1.00 83.38 224 TYR A C 1
ATOM 1563 O O . TYR A 1 224 ? -18.474 -8.023 24.385 1.00 83.38 224 TYR A O 1
ATOM 1571 N N . ILE A 1 225 ? -18.257 -8.627 22.268 1.00 80.88 225 ILE A N 1
ATOM 1572 C CA . ILE A 1 225 ? -19.065 -7.493 21.767 1.00 80.88 225 ILE A CA 1
ATOM 1573 C C . ILE A 1 225 ? -20.564 -7.604 22.113 1.00 80.88 225 ILE A C 1
ATOM 1575 O O . ILE A 1 225 ? -21.279 -6.601 22.141 1.00 80.88 225 ILE A O 1
ATOM 1579 N N . GLY A 1 226 ? -21.034 -8.821 22.407 1.00 83.38 226 GLY A N 1
ATOM 1580 C CA . GLY A 1 226 ? -22.440 -9.113 22.693 1.00 83.38 226 GLY A CA 1
ATOM 1581 C C . GLY A 1 226 ? -22.926 -8.648 24.070 1.00 83.38 226 GLY A C 1
ATOM 1582 O O . GLY A 1 226 ? -24.120 -8.724 24.347 1.00 83.38 226 GLY A O 1
ATOM 1583 N N . ASP A 1 227 ? -22.044 -8.159 24.945 1.00 87.44 227 ASP A N 1
ATOM 1584 C CA . ASP A 1 227 ? -22.440 -7.529 26.214 1.00 87.44 227 ASP A CA 1
ATOM 1585 C C . ASP A 1 227 ? -22.606 -6.005 26.104 1.00 87.44 227 ASP A C 1
ATOM 1587 O O . ASP A 1 227 ? -23.307 -5.390 26.922 1.00 87.44 227 ASP A O 1
ATOM 1591 N N . LEU A 1 228 ? -22.033 -5.403 25.059 1.00 90.44 228 LEU A N 1
ATOM 1592 C CA . LEU A 1 228 ? -21.992 -3.965 24.892 1.00 90.44 228 LEU A CA 1
ATOM 1593 C C . LEU A 1 228 ? -23.356 -3.418 24.481 1.00 90.44 228 LEU A C 1
ATOM 1595 O O . LEU A 1 228 ? -24.017 -3.903 23.561 1.00 90.44 228 LEU A O 1
ATOM 1599 N N . LYS A 1 229 ? -23.738 -2.317 25.123 1.00 93.38 229 LYS A N 1
ATOM 1600 C CA . LYS A 1 229 ? -24.740 -1.388 24.609 1.00 93.38 229 LYS A CA 1
ATOM 1601 C C . LYS A 1 229 ? -24.055 -0.047 24.406 1.00 93.38 229 LYS A C 1
ATOM 1603 O O . LYS A 1 229 ? -23.423 0.458 25.330 1.00 93.38 229 LYS A O 1
ATOM 1608 N N . VAL A 1 230 ? -24.190 0.515 23.212 1.00 93.56 230 VAL A N 1
ATOM 1609 C CA . VAL A 1 230 ? -23.613 1.813 22.863 1.00 93.56 230 VAL A CA 1
ATOM 1610 C C . VAL A 1 230 ? -24.744 2.737 22.453 1.00 93.56 230 VAL A C 1
ATOM 1612 O O . VAL A 1 230 ? -25.449 2.474 21.478 1.00 93.56 230 VAL A O 1
ATOM 1615 N N . ASP A 1 231 ? -24.901 3.821 23.201 1.00 95.56 231 ASP A N 1
ATOM 1616 C CA . ASP A 1 231 ? -25.894 4.858 22.960 1.00 95.56 231 ASP A CA 1
ATOM 1617 C C . ASP A 1 231 ? -25.187 6.187 22.660 1.00 95.56 231 ASP A C 1
ATOM 1619 O O . ASP A 1 231 ? -24.239 6.574 23.341 1.00 95.56 231 ASP A O 1
ATOM 1623 N N . LEU A 1 232 ? -25.672 6.907 21.652 1.00 92.81 232 LEU A N 1
ATOM 1624 C CA . LEU A 1 232 ? -25.343 8.306 21.414 1.00 92.81 232 LEU A CA 1
ATOM 1625 C C . LEU A 1 232 ? -26.368 9.182 22.133 1.00 92.81 232 LEU A C 1
ATOM 1627 O O . LEU A 1 232 ? -27.562 9.097 21.845 1.00 92.81 232 LEU A O 1
ATOM 1631 N N . VAL A 1 233 ? -25.899 10.058 23.020 1.00 94.19 233 VAL A N 1
ATOM 1632 C CA . VAL A 1 233 ? -26.743 11.029 23.727 1.00 94.19 233 VAL A CA 1
ATOM 1633 C C . VAL A 1 233 ? -26.521 12.416 23.129 1.00 94.19 233 VAL A C 1
ATOM 1635 O O . VAL A 1 233 ? -25.402 12.928 23.120 1.00 94.19 233 VAL A O 1
ATOM 1638 N N . ALA A 1 234 ? -27.580 13.018 22.592 1.00 90.69 234 ALA A N 1
ATOM 1639 C CA . ALA A 1 234 ? -27.544 14.359 22.017 1.00 90.69 234 ALA A CA 1
ATOM 1640 C C . ALA A 1 234 ? -27.613 15.452 23.109 1.00 90.69 234 ALA A C 1
ATOM 1642 O O . ALA A 1 234 ? -28.065 15.180 24.223 1.00 90.69 234 ALA A O 1
ATOM 1643 N N . PRO A 1 235 ? -27.214 16.710 22.815 1.00 89.44 235 PRO A N 1
ATOM 1644 C CA . PRO A 1 235 ? -27.252 17.808 23.793 1.00 89.44 235 PRO A CA 1
ATOM 1645 C C . PRO A 1 235 ? -28.645 18.129 24.358 1.00 89.44 235 PRO A C 1
ATOM 1647 O O . PRO A 1 235 ? -28.748 18.760 25.406 1.00 89.44 235 PRO A O 1
ATOM 1650 N N . ASP A 1 236 ? -29.710 17.721 23.666 1.00 89.75 236 ASP A N 1
ATOM 1651 C CA . ASP A 1 236 ? -31.103 17.849 24.108 1.00 89.75 236 ASP A CA 1
ATOM 1652 C C . ASP A 1 236 ? -31.567 16.685 25.010 1.00 89.75 236 ASP A C 1
ATOM 1654 O O . ASP A 1 236 ? -32.709 16.676 25.465 1.00 89.75 236 ASP A O 1
ATOM 1658 N N . GLY A 1 237 ? -30.693 15.707 25.272 1.00 90.75 237 GLY A N 1
ATOM 1659 C CA . GLY A 1 237 ? -30.979 14.497 26.042 1.00 90.75 237 GLY A CA 1
ATOM 1660 C C . GLY A 1 237 ? -31.577 13.346 25.225 1.00 90.75 237 GLY A C 1
ATOM 1661 O O . GLY A 1 237 ? -31.835 12.283 25.789 1.00 90.75 237 GLY A O 1
ATOM 1662 N N . SER A 1 238 ? -31.789 13.514 23.916 1.00 92.12 238 SER A N 1
ATOM 1663 C CA . SER A 1 238 ? -32.268 12.437 23.044 1.00 92.12 238 SER A CA 1
ATOM 1664 C C . SER A 1 238 ? -31.234 11.311 22.942 1.00 92.12 238 SER A C 1
ATOM 1666 O O . SER A 1 238 ? -30.044 11.569 22.755 1.00 92.12 238 SER A O 1
ATOM 1668 N N . VAL A 1 239 ? -31.689 10.057 23.023 1.00 94.25 239 VAL A N 1
ATOM 1669 C CA . VAL A 1 239 ? -30.828 8.864 23.004 1.00 94.25 239 VAL A CA 1
ATOM 1670 C C . VAL A 1 239 ? -31.023 8.080 21.709 1.00 94.25 239 VAL A C 1
ATOM 1672 O O . VAL A 1 239 ? -32.145 7.711 21.362 1.00 94.25 239 VAL A O 1
ATOM 1675 N N . TYR A 1 240 ? -29.921 7.785 21.024 1.00 92.00 240 TYR A N 1
ATOM 1676 C CA . TYR A 1 240 ? -29.880 7.002 19.793 1.00 92.00 240 TYR A CA 1
ATOM 1677 C C . TYR A 1 240 ? -28.997 5.772 20.001 1.00 92.00 240 TYR A C 1
ATOM 1679 O O . TYR A 1 240 ? -27.779 5.886 20.114 1.00 92.00 240 TYR A O 1
ATOM 1687 N N . THR A 1 241 ? -29.596 4.585 20.044 1.00 94.00 241 THR A N 1
ATOM 1688 C CA . THR A 1 241 ? -28.837 3.339 20.202 1.00 94.00 241 THR A CA 1
ATOM 1689 C C . THR A 1 241 ? -28.078 3.004 18.921 1.00 94.00 241 THR A C 1
ATOM 1691 O O . THR A 1 241 ? -28.679 2.822 17.864 1.00 94.00 241 THR A O 1
ATOM 1694 N N . LEU A 1 242 ? -26.753 2.924 19.031 1.00 90.31 242 LEU A N 1
ATOM 1695 C CA . LEU A 1 242 ? -25.841 2.589 17.937 1.00 90.31 242 LEU A CA 1
ATOM 1696 C C . LEU A 1 242 ? -25.551 1.086 17.879 1.00 90.31 242 LEU A C 1
ATOM 1698 O O . LEU A 1 242 ? -25.411 0.527 16.796 1.00 90.31 242 LEU A O 1
ATOM 1702 N N . HIS A 1 243 ? -25.482 0.438 19.043 1.00 90.44 243 HIS A N 1
ATOM 1703 C CA . HIS A 1 243 ? -25.262 -1.002 19.192 1.00 90.44 243 HIS A CA 1
ATOM 1704 C C . HIS A 1 243 ? -25.993 -1.517 20.429 1.00 90.44 243 HIS A C 1
ATOM 1706 O O . HIS A 1 243 ? -26.070 -0.815 21.440 1.00 90.44 243 HIS A O 1
ATOM 1712 N N . ASN A 1 244 ? -26.521 -2.740 20.376 1.00 91.19 244 ASN A N 1
ATOM 1713 C CA . ASN A 1 244 ? -27.255 -3.312 21.501 1.00 91.19 244 ASN A CA 1
ATOM 1714 C C . ASN A 1 244 ? -27.132 -4.833 21.584 1.00 91.19 244 ASN A C 1
ATOM 1716 O O . ASN A 1 244 ? -27.973 -5.535 21.034 1.00 91.19 244 ASN A O 1
ATOM 1720 N N . ARG A 1 245 ? -26.153 -5.317 22.351 1.00 85.75 245 ARG A N 1
ATOM 1721 C CA . ARG A 1 245 ? -26.067 -6.694 22.864 1.00 85.75 245 ARG A CA 1
ATOM 1722 C C . ARG A 1 245 ? -26.396 -7.784 21.836 1.00 85.75 245 ARG A C 1
ATOM 1724 O O . ARG A 1 245 ? -27.184 -8.691 22.111 1.00 85.75 245 ARG A O 1
ATOM 1731 N N . THR A 1 246 ? -25.821 -7.655 20.646 1.00 67.44 246 THR A N 1
ATOM 1732 C CA . THR A 1 246 ? -25.910 -8.630 19.547 1.00 67.44 246 THR A CA 1
ATOM 1733 C C . THR A 1 246 ? -24.581 -9.312 19.325 1.00 67.44 246 THR A C 1
ATOM 1735 O O . THR A 1 246 ? -23.559 -8.591 19.406 1.00 67.44 246 THR A O 1
#

Sequence (246 aa):
EYAEGKGSLQVAAAGNSNYDLANKTTDTASPNDSTPVTRTITNACIDIPTELPGVVTVAAQGNGGAKASYSNFGNGVIDVAAPGGDGSSGVYSTLPGGKYGNMNGTSMASPHVAGVAALIASVNPSFTPAQIRDQLGVQATDRACPSDTRCKGTATKNGFFGEGAVDALKAVGGSTPPPGKYFENLTDVAVPDNTTVESPITVSGVTGNAPATLKVGVDVKHTYIGDLKVDLVAPDGSVYTLHNRT

Solvent-accessible surface area (backbone atoms only — not comparable to full-atom values): 14400 Å² total; per-residue (Å²): 94,74,57,39,77,70,61,42,67,48,66,26,40,49,38,69,74,50,40,50,67,61,68,43,52,71,42,61,68,40,52,84,90,60,81,51,45,82,43,82,42,44,68,87,65,67,58,80,68,27,69,42,81,82,37,43,12,18,13,13,15,20,80,94,71,44,66,16,81,41,26,17,31,11,51,90,56,26,42,29,17,25,67,2,16,33,92,92,46,36,44,76,42,82,42,88,89,88,38,72,47,66,45,66,32,9,76,48,5,23,59,52,49,50,50,33,47,49,41,34,41,71,77,37,79,84,60,47,29,67,54,42,56,52,45,50,34,74,37,19,47,60,46,55,63,66,94,52,82,85,44,41,76,43,52,50,43,19,7,55,23,9,27,5,36,62,37,63,51,41,36,68,74,44,74,84,74,76,93,72,95,80,79,78,66,92,73,88,72,82,81,58,86,99,58,88,77,84,83,81,65,87,83,75,97,76,82,84,78,83,60,95,81,68,82,83,87,82,90,79,92,67,99,57,63,46,77,43,67,42,69,49,72,46,98,89,69,52,76,44,77,78,45,69,52,96

Foldseek 3Di:
DVCLVVQDQAEDEQFFAQAALAAFFWDQCPDVVDHGDIDTDGNVDHDPPQQPPRYAYEFEAAPPGHGAPRTHWYAVRHAFYEHQHHDPGFDWDDDPPRDIDGGGGSVSGRVVLVVLLVLLCVQVVPDRSVRSSVQQLVLADFAADDPPPSWDDGRQAIGRGGNHYGDSQVSNVHDDAPPDDDWDDPDDDDDDPPDDDDDDTDDPDDDDDDDPPDDDDDDDDDPDLLRDWDWDADPVRDIDTPDHRD

Mean predicted aligned error: 10.81 Å

Radius of gyration: 22.84 Å; Cα contacts (8 Å, |Δi|>4): 463; chains: 1; bounding box: 64×47×60 Å

Nearest PDB structures (foldseek):
  1c9n-assembly1_A  TM=9.262E-01  e=6.255E-11  Lederbergia lenta
  1wsd-assembly1_A  TM=9.291E-01  e=8.558E-11  Shouchella clausii KSM-K16
  1suc-assembly1_A  TM=8.747E-01  e=2.058E-10  Bacillus amyloliquefaciens
  3vv3-assembly1_A  TM=8.563E-01  e=5.033E-09  Pseudoalteromonas sp. SM9913
  1ot5-assembly2_B  TM=8.765E-01  e=5.997E-06  Saccharomyces cerevisiae